Protein AF-A0A348B5K0-F1 (afdb_monomer)

Mean predicted aligned error: 3.28 Å

pLDDT: mean 95.39, std 5.61, range [57.56, 98.81]

Structure (mmCIF, N/CA/C/O backbone):
data_AF-A0A348B5K0-F1
#
_entry.id   AF-A0A348B5K0-F1
#
loop_
_atom_site.group_PDB
_atom_site.id
_atom_site.type_symbol
_atom_site.label_atom_id
_atom_site.label_alt_id
_atom_site.label_comp_id
_atom_site.label_asym_id
_atom_site.label_entity_id
_atom_site.label_seq_id
_atom_site.pdbx_PDB_ins_code
_atom_site.Cartn_x
_atom_site.Cartn_y
_atom_site.Cartn_z
_atom_site.occupancy
_atom_site.B_iso_or_equiv
_atom_site.auth_seq_id
_atom_site.auth_comp_id
_atom_site.auth_asym_id
_atom_site.auth_atom_id
_atom_site.pdbx_PDB_model_num
ATOM 1 N N . MET A 1 1 ? -9.926 -14.204 17.105 1.00 58.28 1 MET A N 1
ATOM 2 C CA . MET A 1 1 ? -8.887 -13.164 16.921 1.00 58.28 1 MET A CA 1
ATOM 3 C C . MET A 1 1 ? -9.615 -11.846 16.737 1.00 58.28 1 MET A C 1
ATOM 5 O O . MET A 1 1 ? -10.585 -11.849 15.997 1.00 58.28 1 MET A O 1
ATOM 9 N N . GLY A 1 2 ? -9.223 -10.784 1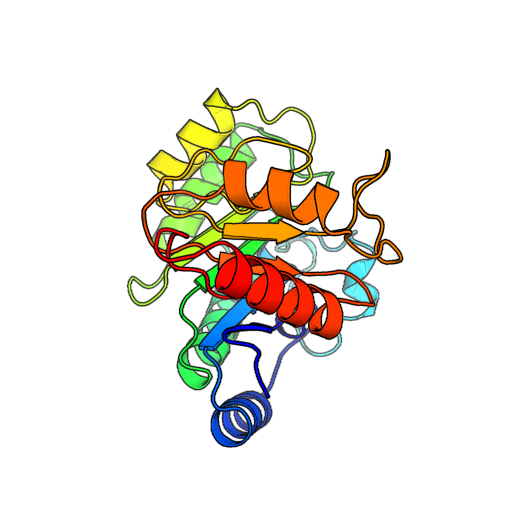7.445 1.00 83.69 2 GLY A N 1
ATOM 10 C CA . GLY A 1 2 ? -9.915 -9.483 17.423 1.00 83.69 2 GLY A CA 1
ATOM 11 C C . GLY A 1 2 ? -9.460 -8.517 16.322 1.00 83.69 2 GLY A C 1
ATOM 12 O O . GLY A 1 2 ? -9.804 -7.347 16.389 1.00 83.69 2 GLY A O 1
ATOM 13 N N . VAL A 1 3 ? -8.670 -8.981 15.350 1.00 90.38 3 VAL A N 1
ATOM 14 C CA . VAL A 1 3 ? -8.172 -8.188 14.210 1.00 90.38 3 VAL A CA 1
ATOM 15 C C . VAL A 1 3 ? -9.200 -8.236 13.079 1.00 90.38 3 VAL A C 1
ATOM 17 O O . VAL A 1 3 ? -9.759 -9.306 12.824 1.00 90.38 3 VAL A O 1
ATOM 20 N N . ASP A 1 4 ? -9.443 -7.108 12.409 1.00 94.06 4 ASP A N 1
ATOM 21 C CA . ASP A 1 4 ? -10.477 -7.003 11.371 1.00 94.06 4 ASP A CA 1
ATOM 22 C C . ASP A 1 4 ? -9.946 -7.283 9.967 1.00 94.06 4 ASP A C 1
ATOM 24 O O . ASP A 1 4 ? -10.696 -7.743 9.103 1.00 94.06 4 ASP A O 1
ATOM 28 N N . VAL A 1 5 ? -8.663 -6.990 9.734 1.00 96.88 5 VAL A N 1
ATOM 29 C CA . VAL A 1 5 ? -8.036 -7.063 8.413 1.00 96.88 5 VAL A CA 1
ATOM 30 C C . VAL A 1 5 ? -6.569 -7.490 8.493 1.00 96.88 5 VAL A C 1
ATOM 32 O O . VAL A 1 5 ? -5.874 -7.197 9.459 1.00 96.88 5 VAL A O 1
ATOM 35 N N . MET A 1 6 ? -6.067 -8.172 7.462 1.00 96.44 6 MET A N 1
ATOM 36 C CA . MET A 1 6 ? -4.647 -8.510 7.345 1.00 96.44 6 MET A CA 1
ATOM 37 C C . MET A 1 6 ? -4.100 -8.235 5.942 1.00 96.44 6 MET A C 1
ATOM 39 O O . MET A 1 6 ? -4.605 -8.767 4.951 1.00 96.44 6 MET A O 1
ATOM 43 N N . GLU A 1 7 ? -2.997 -7.484 5.870 1.00 97.56 7 GLU A N 1
ATOM 44 C CA . GLU A 1 7 ? -2.243 -7.273 4.631 1.00 97.56 7 GLU A CA 1
ATOM 45 C C . GLU A 1 7 ? -1.281 -8.438 4.357 1.00 97.56 7 GLU A C 1
ATOM 47 O O . GLU A 1 7 ? -0.292 -8.665 5.062 1.00 97.56 7 GLU A O 1
ATOM 52 N N . VAL A 1 8 ? -1.538 -9.185 3.286 1.00 97.06 8 VAL A N 1
ATOM 53 C CA . VAL A 1 8 ? -0.679 -10.281 2.839 1.00 97.06 8 VAL A CA 1
ATOM 54 C C . VAL A 1 8 ? 0.562 -9.719 2.154 1.00 97.06 8 VAL A C 1
ATOM 56 O O . VAL A 1 8 ? 0.512 -9.228 1.029 1.00 97.06 8 VAL A O 1
ATOM 59 N N . GLN A 1 9 ? 1.706 -9.861 2.825 1.00 96.38 9 GLN A N 1
ATOM 60 C CA . GLN A 1 9 ? 3.010 -9.419 2.317 1.00 96.38 9 GLN A CA 1
ATOM 61 C C . GLN A 1 9 ? 3.723 -10.460 1.439 1.00 96.38 9 GLN A C 1
ATOM 63 O O . GLN A 1 9 ? 4.711 -10.146 0.780 1.00 96.38 9 GLN A O 1
ATOM 68 N N . GLN A 1 10 ? 3.305 -11.730 1.461 1.00 96.25 10 GLN A N 1
ATOM 69 C CA . GLN A 1 10 ? 4.063 -12.816 0.819 1.00 96.25 10 GLN A CA 1
ATOM 70 C C . GLN A 1 10 ? 4.128 -12.671 -0.707 1.00 96.25 10 GLN A C 1
ATOM 72 O O . GLN A 1 10 ? 5.180 -12.915 -1.298 1.00 96.25 10 GLN A O 1
ATOM 77 N N . THR A 1 11 ? 3.039 -12.198 -1.311 1.00 96.69 11 THR A N 1
ATOM 78 C CA . THR A 1 11 ? 2.891 -11.902 -2.745 1.00 96.69 11 THR A CA 1
ATOM 79 C C . THR A 1 11 ? 3.885 -10.864 -3.252 1.00 96.69 11 THR A C 1
ATOM 81 O O . THR A 1 11 ? 4.295 -10.932 -4.408 1.00 96.69 11 THR A O 1
ATOM 84 N N . PHE A 1 12 ? 4.329 -9.941 -2.392 1.00 98.38 12 PHE A N 1
ATOM 85 C CA . PHE A 1 12 ? 5.384 -8.990 -2.734 1.00 98.38 12 PHE A CA 1
ATOM 86 C C . PHE A 1 12 ? 6.701 -9.705 -3.048 1.00 98.38 12 PHE A C 1
ATOM 88 O O . PHE A 1 12 ? 7.400 -9.331 -3.988 1.00 98.38 12 PHE A O 1
ATOM 95 N N . TYR A 1 13 ? 7.044 -10.740 -2.278 1.00 97.50 13 TYR A N 1
ATOM 96 C CA . TYR A 1 13 ? 8.352 -11.380 -2.373 1.00 97.50 13 TYR A CA 1
ATOM 97 C C . TYR A 1 13 ? 8.424 -12.467 -3.440 1.00 97.50 13 TYR A C 1
ATOM 99 O O . TYR A 1 13 ? 9.439 -12.555 -4.129 1.00 97.50 13 TYR A O 1
ATOM 107 N N . ASP A 1 14 ? 7.391 -13.299 -3.563 1.00 95.44 14 ASP A N 1
ATOM 108 C CA . ASP A 1 14 ? 7.393 -14.434 -4.484 1.00 95.44 14 ASP A CA 1
ATOM 109 C C . ASP A 1 14 ? 5.969 -14.920 -4.803 1.00 95.44 14 ASP A C 1
ATOM 111 O O . ASP A 1 14 ? 4.985 -14.445 -4.235 1.00 95.44 14 ASP A O 1
ATOM 115 N N . LEU A 1 15 ? 5.860 -15.908 -5.695 1.00 95.81 15 LEU A N 1
ATOM 116 C CA . LEU A 1 15 ? 4.588 -16.536 -6.043 1.00 95.81 15 LEU A CA 1
ATOM 117 C C . LEU A 1 15 ? 3.981 -17.306 -4.857 1.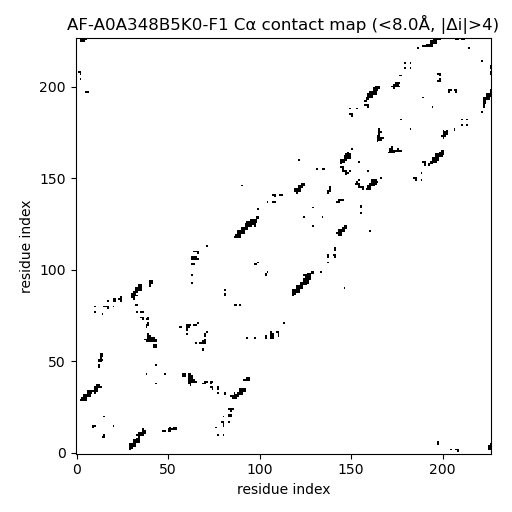00 95.81 15 LEU A C 1
ATOM 119 O O . LEU A 1 15 ? 4.556 -18.281 -4.343 1.00 95.81 15 LEU A O 1
ATOM 123 N N . VAL A 1 16 ? 2.767 -16.900 -4.483 1.00 95.56 16 VAL A N 1
ATOM 124 C CA . VAL A 1 16 ? 1.889 -17.597 -3.534 1.00 95.56 16 VAL A CA 1
ATOM 125 C C . VAL A 1 16 ? 0.983 -18.548 -4.316 1.00 95.56 16 VAL A C 1
ATOM 127 O O . VAL A 1 16 ? 0.384 -18.154 -5.312 1.00 95.56 16 VAL A O 1
ATOM 130 N N . SER A 1 17 ? 0.894 -19.812 -3.890 1.00 94.69 17 SER A N 1
ATOM 131 C CA . SER A 1 17 ? 0.016 -20.785 -4.549 1.00 94.69 17 SER A CA 1
ATOM 132 C C . SER A 1 17 ? -1.451 -20.531 -4.206 1.00 94.69 17 SER A C 1
ATOM 134 O O . SER A 1 17 ? -1.774 -20.153 -3.078 1.00 94.69 17 SER A O 1
ATOM 136 N N . GLU A 1 18 ? -2.352 -20.851 -5.134 1.00 94.38 18 GLU A N 1
ATOM 137 C CA . GLU A 1 18 ? -3.800 -20.796 -4.890 1.00 94.38 18 GLU A CA 1
ATOM 138 C C . GLU A 1 18 ? -4.218 -21.672 -3.705 1.00 94.38 18 GLU A C 1
ATOM 140 O O . GLU A 1 18 ? -5.063 -21.272 -2.910 1.00 94.38 18 GLU A O 1
ATOM 145 N N . SER A 1 19 ? -3.572 -22.826 -3.512 1.00 95.94 19 SER A N 1
ATOM 146 C CA . SER A 1 19 ? -3.803 -23.688 -2.347 1.00 95.94 19 SER A CA 1
ATOM 147 C C . SER A 1 19 ? -3.451 -23.005 -1.021 1.00 95.94 19 SER A C 1
ATOM 149 O O . SER A 1 19 ? -4.169 -23.171 -0.035 1.00 95.94 19 SER A O 1
ATOM 151 N N . THR A 1 20 ? -2.381 -22.203 -0.991 1.00 96.31 20 THR A N 1
ATOM 152 C CA . THR A 1 20 ? -1.993 -21.427 0.196 1.00 96.31 20 THR A CA 1
ATOM 153 C C . THR A 1 20 ? -3.012 -20.326 0.461 1.00 96.31 20 THR A C 1
ATOM 155 O O . THR A 1 20 ? -3.479 -20.198 1.590 1.00 96.31 20 THR A O 1
ATOM 158 N N . ALA A 1 21 ? -3.405 -19.582 -0.576 1.00 97.00 21 ALA A N 1
ATOM 159 C CA . ALA A 1 21 ? -4.417 -18.534 -0.474 1.00 97.00 21 ALA A CA 1
ATOM 160 C C . ALA A 1 21 ? -5.784 -19.092 -0.032 1.00 97.00 21 ALA A C 1
ATOM 162 O O . ALA A 1 21 ? -6.399 -18.566 0.889 1.00 97.00 21 ALA A O 1
ATOM 163 N N . THR A 1 22 ? -6.218 -20.217 -0.607 1.00 97.38 22 THR A N 1
ATOM 164 C CA . THR A 1 22 ? -7.473 -20.902 -0.249 1.00 97.38 22 THR A CA 1
ATOM 165 C C . THR A 1 22 ? -7.454 -21.351 1.207 1.00 97.38 22 THR A C 1
ATOM 167 O O . THR A 1 22 ? -8.425 -21.154 1.937 1.00 97.38 22 THR A O 1
ATOM 170 N N . ARG A 1 23 ? -6.329 -21.923 1.658 1.00 97.25 23 ARG A N 1
ATOM 171 C CA . ARG A 1 23 ? -6.154 -22.311 3.058 1.00 97.25 23 ARG A CA 1
ATOM 172 C C . ARG A 1 23 ? -6.268 -21.100 3.982 1.00 97.25 23 ARG A C 1
ATOM 174 O O . ARG A 1 23 ? -7.032 -21.164 4.937 1.00 97.25 23 ARG A O 1
ATOM 181 N N . MET A 1 24 ? -5.578 -20.000 3.668 1.00 95.94 24 MET A N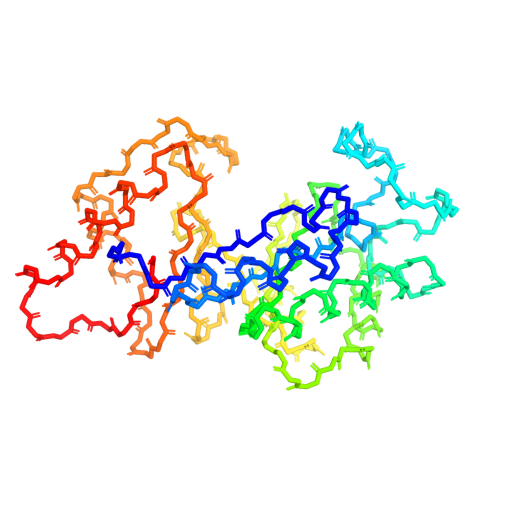 1
ATOM 182 C CA . MET A 1 24 ? -5.668 -18.755 4.440 1.00 95.94 24 MET A CA 1
ATOM 183 C C . MET A 1 24 ? -7.108 -18.239 4.506 1.00 95.94 24 MET A C 1
ATOM 185 O O . MET A 1 24 ? -7.592 -17.944 5.594 1.00 95.94 24 MET A O 1
ATOM 189 N N . ARG A 1 25 ? -7.816 -18.192 3.371 1.00 95.81 25 ARG A N 1
ATOM 190 C CA . ARG A 1 25 ? -9.205 -17.723 3.330 1.00 95.81 25 ARG A CA 1
ATOM 191 C C . ARG A 1 25 ? -10.144 -18.580 4.181 1.00 95.81 25 ARG A C 1
ATOM 193 O O . ARG A 1 25 ? -11.064 -18.050 4.789 1.00 95.81 25 ARG A O 1
ATOM 200 N N . ARG A 1 26 ? -9.924 -19.895 4.218 1.00 95.81 26 ARG A N 1
ATOM 201 C CA . ARG A 1 26 ? -10.726 -20.829 5.020 1.00 95.81 26 ARG A CA 1
ATOM 202 C C . ARG A 1 26 ? -10.424 -20.731 6.517 1.00 95.81 26 ARG A C 1
ATOM 204 O O . ARG A 1 26 ? -11.327 -20.908 7.325 1.00 95.81 26 ARG A O 1
ATOM 211 N N . GLU A 1 27 ? -9.162 -20.527 6.885 1.00 95.25 27 GLU A N 1
ATOM 212 C CA . GLU A 1 27 ? -8.711 -20.573 8.283 1.00 95.25 27 GLU A CA 1
ATOM 213 C C . GLU A 1 27 ? -8.952 -19.269 9.043 1.00 95.25 27 GLU A C 1
ATOM 215 O O . GLU A 1 27 ? -9.128 -19.302 10.262 1.00 95.25 27 GLU A O 1
ATOM 220 N N . PHE A 1 28 ? -8.978 -18.131 8.347 1.00 93.06 28 PHE A N 1
ATOM 221 C CA . PHE A 1 28 ? -9.051 -16.826 8.991 1.00 93.06 28 PHE A CA 1
ATOM 222 C C . PHE A 1 28 ? -10.313 -16.048 8.590 1.00 93.06 28 PHE A C 1
ATOM 224 O O . PHE A 1 28 ? -10.523 -15.798 7.403 1.00 93.06 28 PHE A O 1
ATOM 231 N N . PRO A 1 29 ? -11.138 -15.615 9.565 1.00 88.81 29 PRO A N 1
ATOM 232 C CA . PRO A 1 29 ? -12.413 -14.948 9.301 1.00 88.81 29 PRO A CA 1
ATOM 233 C C . PRO A 1 29 ? -12.295 -13.431 9.064 1.00 88.81 29 PRO A C 1
ATOM 235 O O . PRO A 1 29 ? -13.320 -12.762 8.964 1.00 88.81 29 PRO A O 1
ATOM 238 N N . PHE A 1 30 ? -11.082 -12.874 9.006 1.00 93.75 30 PHE A N 1
ATOM 239 C CA . PHE A 1 30 ? -10.860 -11.443 8.782 1.00 93.75 30 PHE A CA 1
ATOM 240 C C . PHE A 1 30 ? -10.842 -11.070 7.290 1.00 93.75 30 PHE A C 1
ATOM 242 O O . PHE A 1 30 ? -10.748 -11.920 6.397 1.00 93.75 30 PHE A O 1
ATOM 249 N N . GLU A 1 31 ? -10.952 -9.772 7.023 1.00 96.81 31 GLU A N 1
ATOM 250 C CA . GLU A 1 31 ? -10.767 -9.189 5.698 1.00 96.81 31 GLU A CA 1
ATOM 251 C C . GLU A 1 31 ? -9.295 -9.300 5.264 1.00 96.81 31 GLU A C 1
ATOM 253 O O . GLU A 1 31 ? -8.381 -9.267 6.086 1.00 96.81 31 GLU A O 1
ATOM 258 N N . PHE A 1 32 ? -9.037 -9.429 3.964 1.00 98.12 32 PHE A N 1
ATOM 259 C CA . PHE A 1 32 ? -7.673 -9.466 3.441 1.00 98.12 32 PHE A CA 1
ATOM 260 C C . PHE A 1 32 ? -7.390 -8.243 2.575 1.00 98.12 32 PHE A C 1
ATOM 262 O O . PHE A 1 32 ? -8.240 -7.776 1.818 1.00 98.12 32 PHE A O 1
ATOM 269 N N . THR A 1 33 ? -6.149 -7.779 2.621 1.00 98.38 33 THR A N 1
ATOM 270 C CA . THR A 1 33 ? -5.553 -6.940 1.579 1.00 98.38 33 THR A CA 1
ATOM 271 C C . THR A 1 33 ? -4.280 -7.619 1.087 1.00 98.38 33 THR A C 1
ATOM 273 O O . THR A 1 33 ? -3.765 -8.541 1.725 1.00 98.38 33 THR A O 1
ATOM 276 N N . VAL A 1 34 ? -3.781 -7.244 -0.086 1.00 98.38 34 VAL A N 1
ATOM 277 C CA . VAL A 1 34 ? -2.629 -7.912 -0.705 1.00 98.38 34 VAL A CA 1
ATOM 278 C C . VAL A 1 34 ? -1.611 -6.878 -1.139 1.00 98.38 34 VAL A C 1
ATOM 280 O O . VAL A 1 34 ? -1.934 -5.962 -1.887 1.00 98.38 34 VAL A O 1
ATOM 283 N N . LYS A 1 35 ? -0.349 -7.046 -0.746 1.00 98.62 35 LYS A N 1
ATOM 284 C CA . LYS A 1 35 ? 0.732 -6.257 -1.333 1.00 98.62 35 LYS A CA 1
ATOM 285 C C . LYS A 1 35 ? 1.137 -6.849 -2.677 1.00 98.62 35 LYS A C 1
ATOM 287 O O . LYS A 1 35 ? 1.458 -8.033 -2.772 1.00 98.62 35 LYS A O 1
ATOM 292 N N . ALA A 1 36 ? 1.134 -6.031 -3.717 1.00 98.62 36 ALA A N 1
ATOM 293 C CA . ALA A 1 36 ? 1.446 -6.461 -5.067 1.00 98.62 36 ALA A CA 1
ATOM 294 C C . ALA A 1 36 ? 2.893 -6.945 -5.213 1.00 98.62 36 ALA A C 1
ATOM 296 O O . ALA A 1 36 ? 3.780 -6.539 -4.459 1.00 98.62 36 ALA A O 1
ATOM 297 N N . SER A 1 37 ? 3.128 -7.810 -6.202 1.00 98.62 37 SER A N 1
ATOM 298 C CA . SER A 1 37 ? 4.459 -8.343 -6.497 1.00 98.62 37 SER A CA 1
ATOM 299 C C . SER A 1 37 ? 5.497 -7.243 -6.718 1.00 98.62 37 SER A C 1
ATOM 301 O O . SER A 1 37 ? 5.268 -6.298 -7.475 1.00 98.62 37 SER A O 1
ATOM 303 N N . GLN A 1 38 ? 6.683 -7.404 -6.122 1.00 98.62 38 GLN A N 1
ATOM 304 C CA . GLN A 1 38 ? 7.795 -6.472 -6.319 1.00 98.62 38 GLN A CA 1
ATOM 305 C C . GLN A 1 38 ? 8.247 -6.383 -7.784 1.00 98.62 38 GLN A C 1
ATOM 307 O O . GLN A 1 38 ? 8.793 -5.357 -8.163 1.00 98.62 38 GLN A O 1
ATOM 312 N N . VAL A 1 39 ? 7.963 -7.395 -8.617 1.00 98.62 39 VAL A N 1
ATOM 313 C CA . VAL A 1 39 ? 8.236 -7.376 -10.070 1.00 98.62 39 VAL A CA 1
ATOM 314 C C . VAL A 1 39 ? 7.590 -6.176 -10.757 1.00 98.62 39 VAL A C 1
ATOM 316 O O . VAL A 1 39 ? 8.137 -5.659 -11.725 1.00 98.62 39 VAL A O 1
ATOM 319 N N . ILE A 1 40 ? 6.464 -5.694 -10.231 1.00 98.75 40 ILE A N 1
ATOM 320 C CA . ILE A 1 40 ? 5.729 -4.554 -10.782 1.00 98.75 40 ILE A CA 1
ATOM 321 C C . ILE A 1 40 ? 6.424 -3.234 -10.428 1.00 98.75 40 ILE A C 1
ATOM 323 O O . ILE A 1 40 ? 6.543 -2.346 -11.269 1.00 98.75 40 ILE A O 1
ATOM 327 N N . THR A 1 41 ? 6.905 -3.083 -9.191 1.00 98.69 41 THR A N 1
ATOM 328 C CA . THR A 1 41 ? 7.331 -1.775 -8.666 1.00 98.69 41 THR A CA 1
ATOM 329 C C . THR A 1 41 ? 8.838 -1.620 -8.475 1.00 98.69 41 THR A C 1
ATOM 331 O O . THR A 1 41 ? 9.344 -0.505 -8.568 1.00 98.69 41 THR A O 1
ATOM 334 N N . HIS A 1 42 ? 9.576 -2.706 -8.246 1.00 98.56 42 HIS A N 1
ATOM 335 C CA . HIS A 1 42 ? 11.006 -2.705 -7.935 1.00 98.56 42 HIS A CA 1
ATOM 336 C C . HIS A 1 42 ? 11.824 -3.266 -9.098 1.00 98.56 42 HIS A C 1
ATOM 338 O O . HIS A 1 42 ? 11.550 -4.352 -9.602 1.00 98.56 42 HIS A O 1
ATOM 344 N N . GLU A 1 43 ? 12.875 -2.553 -9.488 1.00 97.81 43 GLU A N 1
ATOM 345 C CA . GLU A 1 43 ? 13.867 -3.054 -10.444 1.00 97.81 43 GLU A CA 1
ATOM 346 C C . GLU A 1 43 ? 14.660 -4.222 -9.849 1.00 97.81 43 GLU A C 1
ATOM 348 O O . GLU A 1 43 ? 14.846 -4.287 -8.632 1.00 97.81 43 GLU A O 1
ATOM 353 N N . ILE A 1 44 ? 15.171 -5.116 -10.704 1.00 97.06 44 ILE A N 1
ATOM 354 C CA . ILE A 1 44 ? 15.897 -6.338 -10.303 1.00 97.06 44 ILE A CA 1
ATOM 355 C C . ILE A 1 44 ? 17.066 -6.085 -9.332 1.00 97.06 44 ILE A C 1
ATOM 357 O O . ILE A 1 44 ? 17.420 -6.952 -8.538 1.00 97.06 44 ILE A O 1
ATOM 361 N N . THR A 1 45 ? 17.647 -4.885 -9.365 1.00 96.38 45 THR A N 1
ATOM 362 C CA . THR A 1 45 ? 18.739 -4.445 -8.485 1.00 96.38 45 THR A CA 1
ATOM 363 C C . THR A 1 45 ? 18.316 -4.299 -7.022 1.00 96.38 45 THR A C 1
ATOM 365 O O . THR A 1 45 ? 19.171 -4.168 -6.145 1.00 96.38 45 THR A O 1
ATOM 368 N N . SER A 1 46 ? 17.015 -4.334 -6.722 1.00 96.50 4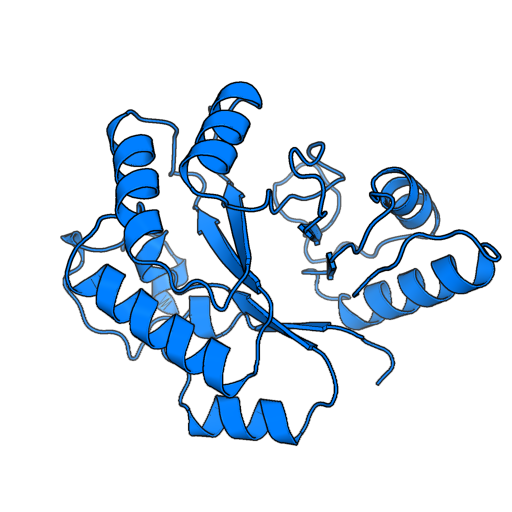6 SER A N 1
ATOM 369 C CA . SER A 1 46 ? 16.524 -4.258 -5.352 1.00 96.50 46 SER A CA 1
ATOM 370 C C . SER A 1 46 ? 16.981 -5.464 -4.515 1.00 96.50 46 SER A C 1
ATOM 372 O O . SER A 1 46 ? 16.801 -6.615 -4.925 1.00 96.50 46 SER A O 1
ATOM 374 N N . PRO A 1 47 ? 17.488 -5.259 -3.283 1.00 95.44 47 PRO A N 1
ATOM 375 C CA . PRO A 1 47 ? 17.965 -6.353 -2.434 1.00 95.44 47 PRO A CA 1
ATOM 376 C C . PRO A 1 47 ? 16.853 -7.327 -2.011 1.00 95.44 47 PRO A C 1
ATOM 378 O O . PRO A 1 47 ? 17.136 -8.408 -1.490 1.00 95.44 47 PRO A O 1
ATOM 381 N N . THR A 1 48 ? 15.580 -6.972 -2.201 1.00 96.00 48 THR A N 1
ATOM 382 C CA . THR A 1 48 ? 14.433 -7.830 -1.883 1.00 96.00 48 THR A CA 1
ATOM 383 C C . THR A 1 48 ? 14.296 -9.026 -2.826 1.00 96.00 48 THR A C 1
ATOM 385 O O . THR A 1 48 ? 13.735 -10.042 -2.402 1.00 96.00 48 THR A O 1
ATOM 388 N N . TYR A 1 49 ? 14.885 -8.981 -4.027 1.00 97.50 49 TYR A N 1
ATOM 389 C CA . TYR A 1 49 ? 14.867 -10.095 -4.985 1.00 97.50 49 TYR A CA 1
ATOM 390 C C . TYR A 1 49 ? 15.607 -11.343 -4.500 1.00 97.50 49 TYR A C 1
ATOM 392 O O . TYR A 1 49 ? 15.294 -12.440 -4.950 1.00 97.50 49 TYR A O 1
ATOM 400 N N . ARG A 1 50 ? 16.470 -11.241 -3.474 1.00 96.06 50 ARG A N 1
ATOM 401 C CA . ARG A 1 50 ? 17.037 -12.420 -2.781 1.00 96.06 50 ARG A CA 1
ATOM 402 C C . ARG A 1 50 ? 15.970 -13.372 -2.217 1.00 96.06 50 ARG A C 1
ATOM 404 O O . ARG A 1 50 ? 16.273 -14.508 -1.861 1.00 96.06 50 ARG A O 1
ATOM 411 N N . ARG A 1 51 ? 14.730 -12.889 -2.059 1.00 96.50 51 ARG A N 1
ATOM 412 C CA . ARG A 1 51 ? 13.574 -13.659 -1.576 1.00 96.50 51 ARG A CA 1
ATOM 413 C C . ARG A 1 51 ? 12.677 -14.182 -2.700 1.00 96.50 51 ARG A C 1
ATOM 415 O O . ARG A 1 51 ? 11.791 -14.977 -2.400 1.00 96.50 51 ARG A O 1
ATOM 422 N N . THR A 1 52 ? 12.894 -13.764 -3.943 1.00 96.12 52 THR A N 1
ATOM 423 C CA . THR A 1 52 ? 12.128 -14.213 -5.110 1.00 96.12 52 THR A CA 1
ATOM 424 C C . THR A 1 52 ? 12.764 -15.477 -5.662 1.00 96.12 52 THR A C 1
ATOM 426 O O . THR A 1 52 ? 13.901 -15.443 -6.122 1.00 96.12 52 THR A O 1
ATOM 429 N N . LYS A 1 53 ? 12.055 -16.605 -5.584 1.00 94.94 53 LYS A N 1
ATOM 430 C CA . LYS A 1 53 ? 12.584 -17.913 -5.990 1.00 94.94 53 LYS A CA 1
ATOM 431 C C . LYS A 1 53 ? 11.835 -18.520 -7.169 1.00 94.94 53 LYS A C 1
ATOM 433 O O . LYS A 1 53 ? 12.439 -19.258 -7.937 1.00 94.94 53 LYS A O 1
ATOM 438 N N . LYS A 1 54 ? 10.530 -18.260 -7.299 1.00 95.06 54 LYS A N 1
ATOM 439 C CA . LYS A 1 54 ? 9.667 -18.941 -8.277 1.00 95.06 54 LYS A CA 1
ATOM 440 C C . LYS A 1 54 ? 9.374 -18.104 -9.516 1.00 95.06 54 LYS A C 1
ATOM 442 O O . LYS A 1 54 ? 9.148 -18.670 -10.581 1.00 95.06 54 LYS A O 1
ATOM 447 N N . PHE A 1 55 ? 9.331 -16.778 -9.395 1.00 96.00 55 PHE A N 1
ATOM 448 C CA . PHE A 1 55 ? 9.075 -15.917 -10.548 1.00 96.00 55 PHE A CA 1
ATOM 449 C C . PHE A 1 55 ? 10.314 -15.823 -11.453 1.00 96.00 55 PHE A C 1
ATOM 451 O O . PHE A 1 55 ? 11.365 -15.359 -11.016 1.00 96.00 55 PHE A O 1
ATOM 458 N N . VAL A 1 56 ? 10.178 -16.222 -12.722 1.00 94.69 56 VAL A N 1
ATOM 459 C CA . VAL A 1 56 ? 11.262 -16.202 -13.721 1.00 94.69 56 VAL A CA 1
ATOM 460 C C . VAL A 1 56 ? 10.844 -15.366 -14.925 1.00 94.69 56 VAL A C 1
ATOM 462 O O . VAL A 1 56 ? 9.991 -15.784 -15.710 1.00 94.69 56 VAL A O 1
ATOM 465 N N . GLY A 1 57 ? 11.443 -14.191 -15.071 1.00 95.50 57 GLY A N 1
ATOM 466 C CA . GLY A 1 57 ? 11.233 -13.250 -16.168 1.00 95.50 57 GLY A CA 1
ATOM 467 C C . GLY A 1 57 ? 12.547 -12.619 -16.620 1.00 95.50 57 GLY A C 1
ATOM 468 O O . GLY A 1 57 ? 13.627 -13.067 -16.229 1.00 95.50 57 GLY A O 1
ATOM 469 N N . ARG A 1 58 ? 12.457 -11.588 -17.457 1.00 97.44 58 ARG A N 1
ATOM 470 C CA . ARG A 1 58 ? 13.621 -10.847 -17.945 1.00 97.44 58 ARG A CA 1
ATOM 471 C C . ARG A 1 58 ? 13.959 -9.698 -16.985 1.00 97.44 58 ARG A C 1
ATOM 473 O O . ARG A 1 58 ? 13.091 -8.860 -16.748 1.00 97.44 58 ARG A O 1
ATOM 480 N N . PRO A 1 59 ? 15.178 -9.627 -16.421 1.00 96.19 59 PRO A N 1
ATOM 481 C CA . PRO A 1 59 ? 15.560 -8.588 -15.458 1.00 96.19 59 PRO A CA 1
ATOM 482 C C . PRO A 1 59 ? 15.257 -7.149 -15.906 1.00 96.19 59 PRO A C 1
ATOM 484 O O . PRO A 1 59 ? 14.804 -6.330 -15.107 1.00 96.19 59 PRO A O 1
ATOM 487 N N . GLU A 1 60 ? 15.451 -6.854 -17.192 1.00 96.94 60 GLU A N 1
ATOM 488 C CA . GLU A 1 60 ? 15.198 -5.554 -17.817 1.00 96.94 60 GLU A CA 1
ATOM 489 C C . GLU A 1 60 ? 13.717 -5.156 -17.837 1.00 96.94 60 GLU A C 1
ATOM 491 O O . GLU A 1 60 ? 13.397 -3.973 -17.948 1.00 96.94 60 GLU A O 1
ATOM 496 N N . ASN A 1 61 ? 12.801 -6.110 -17.672 1.00 97.75 61 ASN A N 1
ATOM 497 C CA . ASN A 1 61 ? 11.365 -5.858 -17.660 1.00 97.75 61 ASN A CA 1
ATOM 498 C C . ASN A 1 61 ? 10.842 -5.426 -16.284 1.00 97.75 61 ASN A C 1
ATOM 500 O O . ASN A 1 61 ? 9.730 -4.910 -16.190 1.00 97.75 61 ASN A O 1
ATOM 504 N N . TYR A 1 62 ? 11.611 -5.613 -15.211 1.00 98.25 62 TYR A N 1
ATOM 505 C CA . TYR A 1 62 ? 11.089 -5.460 -13.853 1.00 98.25 62 TYR A CA 1
ATOM 506 C C . TYR A 1 62 ? 10.995 -3.995 -13.422 1.00 98.25 62 TYR A C 1
ATOM 508 O O . TYR A 1 62 ? 11.821 -3.157 -13.801 1.00 98.25 62 TYR A O 1
ATOM 516 N N . GLY A 1 63 ? 10.012 -3.726 -12.566 1.00 98.38 63 GLY A N 1
ATOM 517 C CA . GLY A 1 63 ? 9.850 -2.488 -11.826 1.00 98.38 63 GLY A CA 1
ATOM 518 C C . GLY A 1 63 ? 9.206 -1.342 -12.597 1.00 98.38 63 GLY A C 1
ATOM 519 O O . GLY A 1 63 ? 8.864 -1.442 -13.777 1.00 98.38 63 GLY A O 1
ATOM 520 N N . ARG A 1 64 ? 9.084 -0.218 -11.882 1.00 98.12 64 ARG A N 1
ATOM 521 C CA . ARG A 1 64 ? 8.634 1.084 -12.396 1.00 98.12 64 ARG A CA 1
ATOM 522 C C . ARG A 1 64 ? 7.257 1.094 -13.070 1.00 98.12 64 ARG A C 1
ATOM 524 O O . ARG A 1 64 ? 6.981 2.000 -13.842 1.00 98.12 64 ARG A O 1
ATOM 531 N N . PHE A 1 65 ? 6.399 0.113 -12.787 1.00 98.69 65 PHE A N 1
ATOM 532 C CA . PHE A 1 65 ? 5.097 -0.033 -13.445 1.00 98.69 65 PHE A CA 1
ATOM 533 C C . PHE A 1 65 ? 5.184 -0.121 -14.977 1.00 98.69 65 PHE A C 1
ATOM 535 O O . PHE A 1 65 ? 4.218 0.191 -15.663 1.00 98.69 65 PHE A O 1
ATOM 542 N N . LYS A 1 66 ? 6.321 -0.547 -15.544 1.00 98.25 66 LYS A N 1
ATOM 543 C CA . LYS A 1 66 ? 6.429 -0.721 -17.000 1.00 98.25 66 LYS A CA 1
ATOM 544 C C . LYS A 1 66 ? 5.351 -1.686 -17.473 1.00 98.25 66 LYS A C 1
ATOM 546 O O . LYS A 1 66 ? 5.212 -2.750 -16.879 1.00 98.25 66 LYS A O 1
ATOM 551 N N . VAL A 1 67 ? 4.638 -1.369 -18.546 1.00 98.50 67 VAL A N 1
ATOM 552 C CA . VAL A 1 67 ? 3.698 -2.305 -19.178 1.00 98.50 67 VAL A CA 1
ATOM 553 C C . VAL A 1 67 ? 4.486 -3.240 -20.090 1.00 98.50 67 VAL A C 1
ATOM 555 O O . VAL A 1 67 ? 5.047 -2.822 -21.101 1.00 98.50 67 VAL A O 1
ATOM 558 N N . ASN A 1 68 ? 4.617 -4.497 -19.675 1.00 98.44 68 ASN A N 1
ATOM 559 C CA . ASN A 1 68 ? 5.276 -5.547 -20.437 1.00 98.44 68 ASN A CA 1
ATOM 560 C C . ASN A 1 68 ? 4.844 -6.929 -19.929 1.00 98.44 68 ASN A C 1
ATOM 562 O O . ASN A 1 68 ? 4.207 -7.075 -18.887 1.00 98.44 68 ASN A O 1
ATOM 566 N N . ARG A 1 69 ? 5.294 -7.974 -20.627 1.00 98.25 69 ARG A N 1
ATOM 567 C CA . ARG A 1 69 ? 4.937 -9.365 -20.328 1.00 98.25 69 ARG A CA 1
ATOM 568 C C . ARG A 1 69 ? 5.206 -9.797 -18.879 1.00 98.25 69 ARG A C 1
ATOM 570 O O . ARG A 1 69 ? 4.441 -10.593 -18.340 1.00 98.25 69 ARG A O 1
ATOM 577 N N . ASP A 1 70 ? 6.298 -9.356 -18.256 1.00 98.50 70 ASP A N 1
ATOM 578 C CA . ASP A 1 70 ? 6.659 -9.820 -16.911 1.00 98.50 70 ASP A CA 1
ATOM 579 C C . ASP A 1 70 ? 5.871 -9.094 -15.819 1.00 98.50 70 ASP A C 1
ATOM 581 O O . ASP A 1 70 ? 5.391 -9.740 -14.885 1.00 98.50 70 ASP A O 1
ATOM 585 N N . THR A 1 71 ? 5.686 -7.782 -15.938 1.00 98.50 71 THR A N 1
ATOM 586 C CA . THR A 1 71 ? 4.887 -7.000 -14.983 1.00 98.50 71 THR A CA 1
ATOM 587 C C . THR A 1 71 ? 3.398 -7.327 -15.087 1.00 98.50 71 THR A C 1
ATOM 589 O O . THR A 1 71 ? 2.744 -7.464 -14.054 1.00 98.50 71 THR A O 1
ATOM 592 N N . GLU A 1 72 ? 2.876 -7.563 -16.295 1.00 98.62 72 GLU A N 1
ATOM 593 C CA . GLU A 1 72 ? 1.508 -8.046 -16.521 1.00 98.62 72 GLU A CA 1
ATOM 594 C C . GLU A 1 72 ? 1.287 -9.423 -15.896 1.00 98.62 72 GLU A C 1
ATOM 596 O O . GLU A 1 72 ? 0.323 -9.636 -15.165 1.00 98.62 72 GLU A O 1
ATOM 601 N N . ARG A 1 73 ? 2.221 -10.359 -16.096 1.00 98.38 73 ARG A N 1
ATOM 602 C CA . ARG A 1 73 ? 2.135 -11.688 -15.479 1.00 98.38 73 ARG A CA 1
ATOM 603 C C . ARG A 1 73 ? 2.225 -11.607 -13.951 1.00 98.38 73 ARG A C 1
ATOM 605 O O . ARG A 1 73 ? 1.538 -12.342 -13.244 1.00 98.38 73 ARG A O 1
ATOM 612 N N . ALA A 1 74 ? 3.066 -10.723 -13.416 1.00 98.38 74 ALA A N 1
ATOM 613 C CA . ALA A 1 74 ? 3.148 -10.483 -11.977 1.00 98.38 74 ALA A CA 1
ATOM 614 C C . ALA A 1 74 ? 1.850 -9.876 -11.414 1.00 98.38 74 ALA A C 1
ATOM 616 O O . ALA A 1 74 ? 1.428 -10.245 -10.310 1.00 98.38 74 ALA A O 1
ATOM 617 N N . LEU A 1 75 ? 1.196 -8.991 -12.173 1.00 98.62 75 LEU A N 1
ATOM 618 C CA . LEU A 1 75 ? -0.127 -8.461 -11.855 1.00 98.62 75 LEU A CA 1
ATOM 619 C C . LEU A 1 75 ? -1.175 -9.577 -11.875 1.00 98.62 75 LEU A C 1
ATOM 621 O O . LEU A 1 75 ? -1.890 -9.737 -10.892 1.00 98.62 75 LEU A O 1
ATOM 625 N N . GLU A 1 76 ? -1.214 -10.402 -12.922 1.00 98.12 76 GLU A N 1
ATOM 626 C CA . GLU A 1 76 ? -2.146 -11.528 -13.039 1.00 98.12 76 GLU A CA 1
ATOM 627 C C . GLU A 1 76 ? -2.043 -12.468 -11.828 1.00 98.12 76 GLU A C 1
ATOM 629 O O . GLU A 1 76 ? -3.053 -12.796 -11.204 1.00 98.12 76 GLU A O 1
ATOM 634 N N . TYR A 1 77 ? -0.824 -12.852 -11.432 1.00 97.81 77 TYR A N 1
ATOM 635 C CA . TYR A 1 77 ? -0.616 -13.672 -10.236 1.00 97.81 77 TYR A CA 1
ATOM 636 C C . TYR A 1 77 ? -1.072 -12.974 -8.953 1.00 97.81 77 TYR A C 1
ATOM 638 O O . TYR A 1 77 ? -1.710 -13.602 -8.107 1.00 97.81 77 TYR A O 1
ATOM 646 N N . THR A 1 78 ? -0.771 -11.680 -8.811 1.00 98.31 78 THR A N 1
ATOM 647 C CA . THR A 1 78 ? -1.214 -10.882 -7.660 1.00 98.31 78 THR A CA 1
ATOM 648 C C . THR A 1 78 ? -2.741 -10.876 -7.567 1.00 98.31 78 THR A C 1
ATOM 650 O O . THR A 1 78 ? -3.294 -11.166 -6.505 1.00 98.31 78 THR A O 1
ATOM 653 N N . LEU A 1 79 ? -3.430 -10.605 -8.680 1.00 98.19 79 LEU A N 1
ATOM 654 C CA . LEU A 1 79 ? -4.888 -10.526 -8.723 1.00 98.19 79 LEU A CA 1
ATOM 655 C C . LEU A 1 79 ? -5.548 -11.894 -8.535 1.00 98.19 79 LEU A C 1
ATOM 657 O O . LEU A 1 79 ? -6.577 -11.965 -7.875 1.00 98.19 79 LEU A O 1
ATOM 661 N N . LYS A 1 80 ? -4.959 -12.994 -9.022 1.00 97.75 80 LYS A N 1
ATOM 662 C CA . LYS A 1 80 ? -5.452 -14.353 -8.721 1.00 97.75 80 LYS A CA 1
ATOM 663 C C . LYS A 1 80 ? -5.453 -14.630 -7.220 1.00 97.75 80 LYS A C 1
ATOM 665 O O . LYS A 1 80 ? -6.462 -15.078 -6.680 1.00 97.75 80 LYS A O 1
ATOM 670 N N . VAL A 1 81 ? -4.358 -14.308 -6.528 1.00 98.19 81 VAL A N 1
ATOM 671 C CA . VAL A 1 81 ? -4.274 -14.467 -5.068 1.00 98.19 81 VAL A CA 1
ATOM 672 C C . VAL A 1 81 ? -5.284 -13.562 -4.359 1.00 98.19 81 VAL A C 1
ATOM 674 O O . VAL A 1 81 ? -5.985 -14.028 -3.463 1.00 98.19 81 VAL A O 1
ATOM 677 N N . ALA A 1 82 ? -5.412 -12.302 -4.788 1.00 98.12 82 ALA A N 1
ATOM 678 C CA . ALA A 1 82 ? -6.393 -11.367 -4.239 1.00 98.12 82 ALA A CA 1
ATOM 679 C C . ALA A 1 82 ? -7.840 -11.866 -4.413 1.00 98.12 82 ALA A C 1
ATOM 681 O O . ALA A 1 82 ? -8.611 -11.821 -3.457 1.00 98.12 82 ALA A O 1
ATOM 682 N N . LYS A 1 83 ? -8.188 -12.423 -5.584 1.00 97.88 83 LYS A N 1
ATOM 683 C CA . LYS A 1 83 ? -9.506 -13.029 -5.854 1.00 97.88 83 LYS A CA 1
ATOM 684 C C . LYS A 1 83 ? -9.788 -14.203 -4.916 1.00 97.88 83 LYS A C 1
ATOM 686 O O . LYS A 1 83 ? -10.838 -14.231 -4.286 1.00 97.88 83 LYS A O 1
ATOM 691 N N . VAL A 1 84 ? -8.844 -15.136 -4.763 1.00 97.88 84 VAL A N 1
ATOM 692 C CA . VAL A 1 84 ? -9.007 -16.302 -3.868 1.00 97.88 84 VAL A CA 1
ATOM 693 C C . VAL A 1 84 ? -9.175 -15.880 -2.404 1.00 97.88 84 VAL A C 1
ATOM 695 O O . VAL A 1 84 ? -9.963 -16.475 -1.671 1.00 97.88 84 VAL A O 1
ATOM 698 N N . LEU A 1 85 ? -8.458 -14.842 -1.973 1.00 97.81 85 LEU A N 1
ATOM 699 C CA . LEU A 1 85 ? -8.577 -14.292 -0.621 1.00 97.81 85 LEU A CA 1
ATOM 700 C C . LEU A 1 85 ? -9.826 -13.425 -0.419 1.00 97.81 85 LEU A C 1
ATOM 702 O O . LEU A 1 85 ? -10.101 -13.047 0.720 1.00 97.81 85 LEU A O 1
ATOM 706 N N . ASN A 1 86 ? -10.568 -13.109 -1.486 1.00 96.88 86 ASN A N 1
ATOM 707 C CA . ASN A 1 86 ? -11.596 -12.070 -1.489 1.00 96.88 86 ASN A CA 1
ATOM 708 C C . ASN A 1 86 ? -11.067 -10.764 -0.867 1.00 96.88 86 ASN A C 1
ATOM 710 O O . ASN A 1 86 ? -11.661 -10.211 0.060 1.00 96.88 86 ASN A O 1
ATOM 714 N N . ALA A 1 87 ? -9.880 -10.350 -1.310 1.00 97.75 87 ALA A N 1
ATOM 715 C CA . ALA A 1 87 ? -9.202 -9.179 -0.784 1.00 97.75 87 ALA A CA 1
ATOM 716 C C . ALA A 1 87 ? -9.855 -7.887 -1.287 1.00 97.75 87 ALA A C 1
ATOM 718 O O . ALA A 1 87 ? -10.242 -7.811 -2.449 1.00 97.75 87 ALA A O 1
ATOM 719 N N . SER A 1 88 ? -9.920 -6.862 -0.440 1.00 97.44 88 SER A N 1
ATOM 720 C CA . SER A 1 88 ? -10.551 -5.579 -0.792 1.00 97.44 88 SER A CA 1
ATOM 721 C C . SER A 1 88 ? -9.583 -4.605 -1.462 1.00 97.44 88 SER A C 1
ATOM 723 O O . SER A 1 88 ? -9.970 -3.848 -2.352 1.00 97.44 88 SER A O 1
ATOM 725 N N . VAL A 1 89 ? -8.314 -4.618 -1.032 1.00 98.56 89 VAL A N 1
ATOM 726 C CA . VAL A 1 89 ? -7.287 -3.665 -1.478 1.00 98.56 89 VAL A CA 1
ATOM 727 C C . VAL A 1 89 ? -6.041 -4.390 -1.978 1.00 98.56 89 VAL A C 1
ATOM 729 O O . VAL A 1 89 ? -5.549 -5.317 -1.327 1.00 98.56 89 VAL A O 1
ATOM 732 N N . VAL A 1 90 ? -5.495 -3.928 -3.104 1.00 98.75 90 VAL A N 1
ATOM 733 C CA . VAL A 1 90 ? -4.167 -4.303 -3.600 1.00 98.75 90 VAL A CA 1
ATOM 734 C C . VAL A 1 90 ? -3.218 -3.112 -3.469 1.00 98.75 90 VAL A C 1
ATOM 736 O O . VAL A 1 90 ? -3.447 -2.048 -4.040 1.00 98.75 90 VAL A O 1
ATOM 739 N N . VAL A 1 91 ? -2.136 -3.288 -2.714 1.00 98.81 91 VAL A N 1
ATOM 740 C CA . VAL A 1 91 ? -1.183 -2.221 -2.392 1.00 98.81 91 VAL A CA 1
ATOM 741 C C . VAL A 1 91 ? 0.058 -2.320 -3.265 1.00 98.81 91 VAL A C 1
ATOM 743 O O . VAL A 1 91 ? 0.801 -3.302 -3.204 1.00 98.81 91 VAL A O 1
ATOM 746 N N . PHE A 1 92 ? 0.348 -1.266 -4.014 1.00 98.81 92 PHE A N 1
ATOM 747 C CA . PHE A 1 92 ? 1.615 -1.073 -4.700 1.00 98.81 92 PHE A CA 1
ATOM 748 C C . PHE A 1 92 ? 2.524 -0.189 -3.852 1.00 98.81 92 PHE A C 1
ATOM 750 O O . PHE A 1 92 ? 2.186 0.941 -3.529 1.00 98.81 92 PHE A O 1
ATOM 757 N N . GLN A 1 93 ? 3.711 -0.679 -3.514 1.00 98.56 93 GLN A N 1
ATOM 758 C CA . GLN A 1 93 ? 4.729 0.133 -2.848 1.00 98.56 93 GLN A CA 1
ATOM 759 C C . GLN A 1 93 ? 5.911 0.306 -3.794 1.00 98.56 93 GLN A C 1
ATOM 761 O O . GLN A 1 93 ? 6.435 -0.702 -4.277 1.00 98.56 93 GLN A O 1
ATOM 766 N N . THR A 1 94 ? 6.352 1.537 -4.041 1.00 98.44 94 THR A N 1
ATOM 767 C CA . T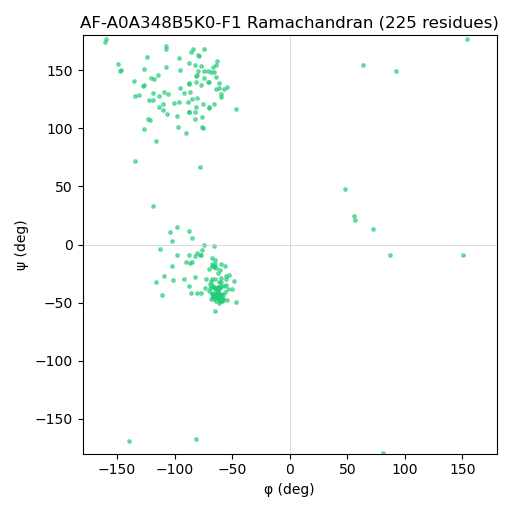HR A 1 94 ? 7.549 1.812 -4.854 1.00 98.44 94 THR A CA 1
ATOM 768 C C . THR A 1 94 ? 8.801 1.994 -3.989 1.00 98.44 94 THR A C 1
ATOM 770 O O . THR A 1 94 ? 8.693 2.389 -2.825 1.00 98.44 94 THR A O 1
ATOM 773 N N . PRO A 1 95 ? 9.999 1.658 -4.508 1.00 97.25 95 PRO A N 1
ATOM 774 C CA . PRO A 1 95 ? 11.255 1.829 -3.777 1.00 97.25 95 PRO A CA 1
ATOM 775 C C . PRO A 1 95 ? 11.697 3.302 -3.698 1.00 97.25 95 PRO A C 1
ATOM 777 O O . PRO A 1 95 ? 11.207 4.128 -4.469 1.00 97.25 95 PRO A O 1
ATOM 780 N N . PRO A 1 96 ? 12.697 3.625 -2.852 1.00 96.06 96 PRO A N 1
ATOM 781 C CA . PRO A 1 96 ? 13.308 4.957 -2.802 1.00 96.06 96 PRO A CA 1
ATOM 782 C C . PRO A 1 96 ? 13.872 5.470 -4.134 1.00 96.06 96 PRO A C 1
ATOM 784 O O . PRO A 1 96 ? 13.908 6.672 -4.360 1.00 96.06 96 PRO A O 1
ATOM 787 N N . SER A 1 97 ? 14.273 4.571 -5.037 1.00 96.06 97 SER A N 1
ATOM 788 C CA . SER A 1 97 ? 14.781 4.927 -6.368 1.00 96.06 97 SER A CA 1
ATOM 789 C C . SER A 1 97 ? 13.692 5.333 -7.372 1.00 96.06 97 SER A C 1
ATOM 791 O O . SER A 1 97 ? 14.003 5.685 -8.509 1.00 96.06 97 SER A O 1
ATOM 793 N N . PHE A 1 98 ? 12.409 5.249 -7.003 1.00 97.88 98 PHE A N 1
ATOM 794 C CA . PHE A 1 98 ? 11.298 5.608 -7.882 1.00 97.88 98 PHE A CA 1
ATOM 795 C C . PHE A 1 98 ? 10.934 7.090 -7.721 1.00 97.88 98 PHE A C 1
ATOM 797 O O . PHE A 1 98 ? 10.171 7.462 -6.829 1.00 97.88 98 PHE A O 1
ATOM 804 N N . HIS A 1 99 ? 11.481 7.928 -8.599 1.00 98.00 99 HIS A N 1
ATOM 805 C CA . HIS A 1 99 ? 11.292 9.385 -8.620 1.00 98.00 99 HIS A CA 1
ATOM 806 C C . HIS A 1 99 ? 10.185 9.817 -9.602 1.00 98.00 99 HIS A C 1
ATOM 808 O O . HIS A 1 99 ? 9.864 9.050 -10.515 1.00 98.00 99 HIS A O 1
ATOM 814 N N . PRO A 1 100 ? 9.611 11.027 -9.476 1.00 98.00 100 PRO A N 1
ATOM 815 C CA . PRO A 1 100 ? 8.563 11.520 -10.376 1.00 98.00 100 PRO A CA 1
ATOM 816 C C . PRO A 1 100 ? 9.130 12.005 -11.717 1.00 98.00 100 PRO A C 1
ATOM 818 O O . PRO A 1 100 ? 9.114 13.189 -12.039 1.00 98.00 100 PRO A O 1
ATOM 821 N N . THR A 1 101 ? 9.668 11.084 -12.511 1.00 98.06 101 THR A N 1
ATOM 822 C CA . THR A 1 101 ? 10.050 11.364 -13.898 1.00 98.06 101 THR A CA 1
ATOM 823 C C . THR A 1 101 ? 8.829 11.258 -14.810 1.00 98.06 101 THR A C 1
ATOM 825 O O . THR A 1 101 ? 7.899 10.501 -14.526 1.00 98.06 101 THR A O 1
ATOM 828 N N . GLU A 1 102 ? 8.850 11.949 -15.950 1.00 97.94 102 GLU A N 1
ATOM 829 C CA . GLU A 1 102 ? 7.791 11.831 -16.967 1.00 97.94 102 GLU A CA 1
ATOM 830 C C . GLU A 1 102 ? 7.575 10.380 -17.432 1.00 97.94 102 GLU A C 1
ATOM 832 O O . GLU A 1 102 ? 6.445 9.956 -17.671 1.00 97.94 102 GLU A O 1
ATOM 837 N N . GLU A 1 103 ? 8.648 9.586 -17.503 1.00 98.00 103 GLU A N 1
ATOM 838 C CA . GLU A 1 103 ? 8.579 8.155 -17.820 1.00 98.00 103 GLU A CA 1
ATOM 839 C C . GLU A 1 103 ? 7.816 7.362 -16.747 1.00 98.00 103 GLU A C 1
ATOM 841 O O . GLU A 1 103 ? 6.958 6.541 -17.075 1.00 98.00 103 GLU A O 1
ATOM 846 N N . ASN A 1 104 ? 8.089 7.620 -15.465 1.00 98.19 104 ASN A N 1
ATOM 847 C CA . ASN A 1 104 ? 7.432 6.930 -14.356 1.00 98.19 104 ASN A CA 1
ATOM 848 C C . ASN A 1 104 ? 5.956 7.334 -14.231 1.00 98.19 104 ASN A C 1
ATOM 850 O O . ASN A 1 104 ? 5.108 6.470 -14.011 1.00 98.19 104 ASN A O 1
ATOM 854 N N . LEU A 1 105 ? 5.637 8.620 -14.422 1.00 98.25 105 LEU A N 1
ATOM 855 C CA . LEU A 1 105 ? 4.256 9.112 -14.455 1.00 98.25 105 LEU A CA 1
ATOM 856 C C . LEU A 1 105 ? 3.463 8.446 -15.587 1.00 98.25 105 LEU A C 1
ATOM 858 O O . LEU A 1 105 ? 2.372 7.920 -15.356 1.00 98.25 105 LEU A O 1
ATOM 862 N N . ARG A 1 106 ? 4.043 8.395 -16.795 1.00 98.31 106 ARG A N 1
ATOM 863 C CA . ARG A 1 106 ? 3.443 7.703 -17.941 1.00 98.31 106 ARG A CA 1
ATOM 864 C C . ARG A 1 106 ? 3.242 6.217 -17.656 1.00 98.31 106 ARG A C 1
ATOM 866 O O . ARG A 1 106 ? 2.147 5.714 -17.878 1.00 98.31 106 ARG A O 1
ATOM 873 N N . SER A 1 107 ? 4.256 5.544 -17.115 1.00 98.31 107 SER A N 1
ATOM 874 C CA . SER A 1 107 ? 4.193 4.111 -16.805 1.00 98.31 107 SER A CA 1
ATOM 875 C C . SER A 1 107 ? 3.089 3.797 -15.796 1.00 98.31 107 SER A C 1
ATOM 877 O O . SER A 1 107 ? 2.321 2.865 -16.004 1.00 98.31 107 SER A O 1
ATOM 879 N N . MET A 1 108 ? 2.937 4.600 -14.737 1.00 98.38 108 MET A N 1
ATOM 880 C CA . MET A 1 108 ? 1.847 4.423 -13.770 1.00 98.38 108 MET A CA 1
ATOM 881 C C . MET A 1 108 ? 0.466 4.586 -14.406 1.00 98.38 108 MET A C 1
ATOM 883 O O . MET A 1 108 ? -0.429 3.784 -14.133 1.00 98.38 108 MET A O 1
ATOM 887 N N . LYS A 1 109 ? 0.300 5.600 -15.261 1.00 98.56 109 LYS A N 1
ATOM 888 C CA . LYS A 1 109 ? -0.953 5.844 -15.979 1.00 98.56 109 LYS A CA 1
ATOM 889 C C . LYS A 1 109 ? -1.279 4.730 -16.971 1.00 98.56 109 LYS A C 1
ATOM 891 O O . LYS A 1 109 ? -2.425 4.319 -17.067 1.00 98.56 109 LYS A O 1
ATOM 896 N N . GLU A 1 110 ? -0.295 4.238 -17.717 1.00 98.50 110 GLU A N 1
ATOM 897 C CA . GLU A 1 110 ? -0.492 3.123 -18.648 1.00 98.50 110 GLU A CA 1
ATOM 898 C C . GLU A 1 110 ? -0.810 1.832 -17.887 1.00 98.50 110 GLU A C 1
ATOM 900 O O . GLU A 1 110 ? -1.776 1.142 -18.210 1.00 98.50 110 GLU A O 1
ATOM 905 N N . PHE A 1 111 ? -0.066 1.539 -16.821 1.00 98.69 111 PHE A N 1
ATOM 906 C CA . PHE A 1 111 ? -0.271 0.349 -16.001 1.00 98.69 111 PHE A CA 1
ATOM 907 C C . PHE A 1 111 ? -1.640 0.319 -15.322 1.00 98.69 111 PHE A C 1
ATOM 909 O O . PHE A 1 111 ? -2.242 -0.749 -15.223 1.00 98.69 111 PHE A O 1
ATOM 916 N N . SER A 1 112 ? -2.167 1.467 -14.877 1.00 98.38 112 SER A N 1
ATOM 917 C CA . SER A 1 112 ? -3.486 1.515 -14.235 1.00 98.38 112 SER A CA 1
ATOM 918 C C . SER A 1 112 ? -4.618 1.068 -15.168 1.00 98.38 112 SER A C 1
ATOM 920 O O . SER A 1 112 ? -5.624 0.546 -14.692 1.00 98.38 112 SER A O 1
ATOM 922 N N . THR A 1 113 ? -4.441 1.177 -16.490 1.00 97.81 113 THR A N 1
ATOM 923 C CA . THR A 1 113 ? -5.433 0.708 -17.475 1.00 97.81 113 THR A CA 1
ATOM 924 C C . THR A 1 113 ? -5.595 -0.815 -17.505 1.00 97.81 113 THR A C 1
ATOM 926 O O . THR A 1 113 ? -6.620 -1.308 -17.973 1.00 97.81 113 THR A O 1
ATOM 929 N N . LEU A 1 114 ? -4.620 -1.561 -16.973 1.00 97.75 114 LEU A N 1
ATOM 930 C CA . LEU A 1 114 ? -4.639 -3.025 -16.890 1.00 97.75 114 LEU A CA 1
ATOM 931 C C . LEU A 1 114 ? -5.433 -3.552 -15.686 1.00 97.75 114 LEU A C 1
ATOM 933 O O . LEU A 1 114 ? -5.621 -4.762 -15.545 1.00 97.75 114 LEU A O 1
ATOM 937 N N . LEU A 1 115 ? -5.822 -2.669 -14.768 1.00 97.62 115 LEU A N 1
ATOM 938 C CA . LEU A 1 115 ? -6.353 -3.056 -13.471 1.00 97.62 115 LEU A CA 1
ATOM 939 C C . LEU A 1 115 ? -7.835 -3.439 -13.534 1.00 97.62 115 LEU A C 1
ATOM 941 O O . LEU A 1 115 ? -8.655 -2.814 -14.206 1.00 97.62 115 LEU A O 1
ATOM 945 N N . ASP A 1 116 ? -8.173 -4.488 -12.788 1.00 91.50 116 ASP A N 1
ATOM 946 C CA . ASP A 1 116 ? -9.527 -5.019 -12.654 1.00 91.50 116 ASP A CA 1
ATOM 947 C C . ASP A 1 116 ? -10.348 -4.127 -11.705 1.00 91.50 116 ASP A C 1
ATOM 949 O O . ASP A 1 116 ? -9.879 -3.728 -10.644 1.00 91.50 116 ASP A O 1
ATOM 953 N N . ARG A 1 117 ? -11.606 -3.832 -12.042 1.00 93.25 117 ARG A N 1
ATOM 954 C CA . ARG A 1 117 ? -12.473 -2.957 -11.228 1.00 93.25 117 ARG A CA 1
ATOM 955 C C . ARG A 1 117 ? -13.013 -3.607 -9.947 1.00 93.25 117 ARG A C 1
ATOM 957 O O . ARG A 1 117 ? -13.748 -2.961 -9.209 1.00 93.25 117 ARG A O 1
ATOM 964 N N . SER A 1 118 ? -12.674 -4.866 -9.685 1.00 94.69 118 SER A N 1
ATOM 965 C CA . SER A 1 118 ? -13.104 -5.624 -8.503 1.00 94.69 118 SER A CA 1
ATOM 966 C C . SER A 1 118 ? -12.334 -5.260 -7.231 1.00 94.69 118 SER A C 1
ATOM 968 O O . SER A 1 118 ? -12.703 -5.726 -6.156 1.00 94.69 118 SER A O 1
ATOM 970 N N . PHE A 1 119 ? -11.262 -4.469 -7.336 1.00 97.62 119 PHE A N 1
ATOM 971 C CA . PHE A 1 119 ? -10.397 -4.117 -6.212 1.00 97.62 119 PHE A CA 1
ATOM 972 C C . PHE A 1 119 ? -10.22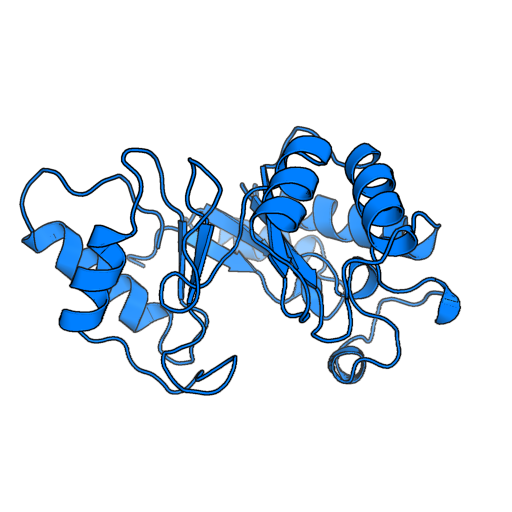7 -2.610 -6.084 1.00 97.62 119 PHE A C 1
ATOM 974 O O . PHE A 1 119 ? -10.209 -1.882 -7.076 1.00 97.62 119 PHE A O 1
ATOM 981 N N . LEU A 1 120 ? -10.003 -2.159 -4.853 1.00 98.12 120 LEU A N 1
ATOM 982 C CA . LEU A 1 120 ? -9.359 -0.877 -4.616 1.00 98.12 120 LEU A CA 1
ATOM 983 C C . LEU A 1 120 ? -7.845 -1.046 -4.758 1.00 98.12 120 LEU A C 1
ATOM 985 O O . LEU A 1 120 ? -7.273 -2.069 -4.372 1.00 98.12 120 LEU A O 1
ATOM 989 N N . TYR A 1 121 ? -7.180 -0.019 -5.268 1.00 98.69 121 TYR A N 1
ATOM 990 C CA . TYR A 1 121 ? -5.731 -0.008 -5.425 1.00 98.69 121 TYR A CA 1
ATOM 991 C C . TYR A 1 121 ? -5.149 1.118 -4.597 1.00 98.69 121 TYR A C 1
ATOM 993 O O . TYR A 1 121 ? -5.626 2.244 -4.679 1.00 98.69 121 TYR A O 1
ATOM 1001 N N . ALA A 1 122 ? -4.132 0.827 -3.794 1.00 98.69 122 ALA A N 1
ATOM 1002 C CA . ALA A 1 122 ? -3.467 1.831 -2.976 1.00 98.69 122 ALA A CA 1
ATOM 1003 C C . ALA A 1 122 ? -1.988 1.921 -3.342 1.00 98.69 122 ALA A C 1
ATOM 1005 O O . ALA A 1 122 ? -1.354 0.905 -3.630 1.00 98.69 122 ALA A O 1
ATOM 1006 N N . TRP A 1 123 ? -1.430 3.126 -3.323 1.00 98.81 123 TRP A N 1
ATOM 1007 C CA . TRP A 1 123 ? -0.035 3.365 -3.661 1.00 98.81 123 TRP A CA 1
ATOM 1008 C C . TRP A 1 123 ? 0.717 4.037 -2.516 1.00 98.81 123 TRP A C 1
ATOM 1010 O O . TRP A 1 123 ? 0.314 5.095 -2.042 1.00 98.81 123 TRP A O 1
ATOM 1020 N N . GLU A 1 124 ? 1.809 3.401 -2.083 1.00 98.38 124 GLU A N 1
ATOM 1021 C CA . GLU A 1 124 ? 2.767 3.948 -1.120 1.00 98.38 124 GLU A CA 1
ATOM 1022 C C . GLU A 1 124 ? 4.083 4.260 -1.835 1.00 98.38 124 GLU A C 1
ATOM 1024 O O . GLU A 1 124 ? 4.785 3.355 -2.306 1.00 98.38 124 GLU A O 1
ATOM 1029 N N . HIS A 1 125 ? 4.447 5.538 -1.882 1.00 96.56 125 HIS A N 1
ATOM 1030 C CA . HIS A 1 125 ? 5.711 5.975 -2.458 1.00 96.56 125 HIS A CA 1
ATOM 1031 C C . HIS A 1 125 ? 6.790 6.144 -1.386 1.00 96.56 125 HIS A C 1
ATOM 1033 O O . HIS A 1 125 ? 6.565 6.762 -0.346 1.00 96.56 125 HIS A O 1
ATOM 1039 N N . ARG A 1 126 ? 7.992 5.626 -1.665 1.00 94.44 126 ARG A N 1
ATOM 1040 C CA . ARG A 1 126 ? 9.176 5.800 -0.800 1.00 94.44 126 ARG A CA 1
ATOM 1041 C C . ARG A 1 126 ? 10.280 6.645 -1.427 1.00 94.44 126 ARG A C 1
ATOM 1043 O O . ARG A 1 126 ? 11.300 6.877 -0.788 1.00 94.44 126 ARG A O 1
ATOM 1050 N N . GLY A 1 127 ? 10.098 7.056 -2.681 1.00 91.44 127 GLY A N 1
ATOM 1051 C CA . GLY A 1 127 ? 11.038 7.919 -3.385 1.00 91.44 127 GLY A CA 1
ATOM 1052 C C . GLY A 1 127 ? 10.937 9.376 -2.957 1.00 91.44 127 GLY A C 1
ATOM 1053 O O . GLY A 1 127 ? 9.880 9.846 -2.526 1.00 91.44 127 GLY A O 1
ATOM 1054 N N . GLU A 1 128 ? 12.045 10.089 -3.113 1.00 92.69 128 GLU A N 1
ATOM 1055 C CA . GLU A 1 128 ? 12.116 11.541 -2.950 1.00 92.69 128 GLU A CA 1
ATOM 1056 C C . GLU A 1 128 ? 11.597 12.273 -4.198 1.00 92.69 128 GLU A C 1
ATOM 1058 O O . GLU A 1 128 ? 11.489 11.690 -5.282 1.00 92.69 128 GLU A O 1
ATOM 1063 N N . GLY A 1 129 ? 11.289 13.563 -4.038 1.00 94.62 129 GLY A N 1
ATOM 1064 C CA . GLY A 1 129 ? 10.838 14.452 -5.116 1.00 94.62 129 GLY A CA 1
ATOM 1065 C C . GLY A 1 129 ? 9.330 14.438 -5.381 1.00 94.62 129 GLY A C 1
ATOM 1066 O O . GLY A 1 129 ? 8.837 15.282 -6.120 1.00 94.62 129 GLY A O 1
ATOM 1067 N N . TRP A 1 130 ? 8.583 13.520 -4.768 1.00 96.88 130 TRP A N 1
ATOM 1068 C CA . TRP A 1 130 ? 7.123 13.470 -4.849 1.00 96.88 130 TRP A CA 1
ATOM 1069 C C . TRP A 1 130 ? 6.489 14.548 -3.964 1.00 96.88 130 TRP A C 1
ATOM 1071 O O . TRP A 1 130 ? 6.409 14.373 -2.748 1.00 96.88 130 TRP A O 1
ATOM 1081 N N . SER A 1 131 ? 6.058 15.654 -4.573 1.00 97.06 131 SER A N 1
ATOM 1082 C CA . SER A 1 131 ? 5.245 16.675 -3.902 1.00 97.06 131 SER A CA 1
ATOM 1083 C C . SER A 1 131 ? 3.777 16.247 -3.805 1.00 97.06 131 SER A C 1
ATOM 1085 O O . SER A 1 131 ? 3.331 15.376 -4.560 1.00 97.06 131 SER A O 1
ATOM 1087 N N . ASP A 1 132 ? 3.007 16.879 -2.917 1.00 97.44 132 ASP A N 1
ATOM 1088 C CA . ASP A 1 132 ? 1.575 16.593 -2.761 1.00 97.44 132 ASP A CA 1
ATOM 1089 C C . ASP A 1 132 ? 0.797 16.840 -4.063 1.00 97.44 132 ASP A C 1
ATOM 1091 O O . ASP A 1 132 ? -0.143 16.104 -4.366 1.00 97.44 132 ASP A O 1
ATOM 1095 N N . GLU A 1 133 ? 1.210 17.811 -4.884 1.00 97.94 133 GLU A N 1
ATOM 1096 C CA . GLU A 1 133 ? 0.611 18.079 -6.196 1.00 97.94 133 GLU A CA 1
ATOM 1097 C C . GLU A 1 133 ? 0.861 16.927 -7.177 1.00 97.94 133 GLU A C 1
ATOM 1099 O O . GLU A 1 133 ? -0.061 16.480 -7.863 1.00 97.94 133 GLU A O 1
ATOM 1104 N N . LEU A 1 134 ? 2.095 16.412 -7.229 1.00 98.06 134 LEU A N 1
ATOM 1105 C CA . LEU A 1 134 ? 2.456 15.288 -8.097 1.00 98.06 134 LEU A CA 1
ATOM 1106 C C . LEU A 1 134 ? 1.769 13.997 -7.655 1.00 98.06 134 LEU A C 1
ATOM 1108 O O . LEU A 1 134 ? 1.242 13.267 -8.495 1.00 98.06 134 LEU A O 1
ATOM 1112 N N . VAL A 1 135 ? 1.731 13.732 -6.347 1.00 98.31 135 VAL A N 1
ATOM 1113 C CA . VAL A 1 135 ? 1.001 12.585 -5.802 1.00 98.31 135 VAL A CA 1
ATOM 1114 C C . VAL A 1 135 ? -0.484 12.724 -6.130 1.00 98.31 135 VAL A C 1
ATOM 1116 O O . VAL A 1 135 ? -1.046 11.813 -6.727 1.00 98.31 135 VAL A O 1
ATOM 1119 N N . SER A 1 136 ? -1.109 13.873 -5.856 1.00 98.19 136 SER A N 1
ATOM 1120 C CA . SER A 1 136 ? -2.530 14.113 -6.163 1.00 98.19 136 SER A CA 1
ATOM 1121 C C . SER A 1 136 ? -2.854 13.904 -7.642 1.00 98.19 136 SER A C 1
ATOM 1123 O O . SER A 1 136 ? -3.873 13.294 -7.971 1.00 98.19 136 SER A O 1
ATOM 1125 N N . ARG A 1 137 ? -1.969 14.349 -8.545 1.00 97.88 137 ARG A N 1
ATOM 1126 C CA . ARG A 1 137 ? -2.098 14.097 -9.984 1.00 97.88 137 ARG A CA 1
ATOM 1127 C C . ARG A 1 137 ? -2.103 12.600 -10.295 1.00 97.88 137 ARG A C 1
ATOM 1129 O O . ARG A 1 137 ? -3.003 12.141 -10.992 1.00 97.88 137 ARG A O 1
ATOM 1136 N N . VAL A 1 138 ? -1.152 11.835 -9.756 1.00 98.31 138 VAL A N 1
ATOM 1137 C CA . VAL A 1 138 ? -1.093 10.377 -9.955 1.00 98.31 138 VAL A CA 1
ATOM 1138 C C . VAL A 1 138 ? -2.346 9.693 -9.416 1.00 98.31 138 VAL A C 1
ATOM 1140 O O . VAL A 1 138 ? -2.920 8.855 -10.109 1.00 98.31 138 VAL A O 1
ATOM 1143 N N . LEU A 1 139 ? -2.805 10.050 -8.215 1.00 98.44 139 LEU A N 1
ATOM 1144 C CA . LEU A 1 139 ? -4.004 9.453 -7.618 1.00 98.44 139 LEU A CA 1
ATOM 1145 C C . LEU A 1 139 ? -5.249 9.733 -8.474 1.00 98.44 139 LEU A C 1
ATOM 1147 O O . LEU A 1 139 ? -6.036 8.824 -8.716 1.00 98.44 139 LEU A O 1
ATOM 1151 N N . SER A 1 140 ? -5.386 10.955 -8.997 1.00 98.06 140 SER A N 1
ATOM 1152 C CA . SER A 1 140 ? -6.481 11.338 -9.899 1.00 98.06 140 SER A CA 1
ATOM 1153 C C . SER A 1 140 ? -6.430 10.588 -11.236 1.00 98.06 140 SER A C 1
ATOM 1155 O O . SER A 1 140 ? -7.444 10.071 -11.700 1.00 98.06 140 SER A O 1
ATOM 1157 N N . GLU A 1 141 ? -5.245 10.470 -11.845 1.00 97.69 141 GLU A N 1
ATOM 1158 C CA . GLU A 1 141 ? -5.075 9.808 -13.146 1.00 97.69 141 GLU A CA 1
ATOM 1159 C C . GLU A 1 141 ? -5.204 8.276 -13.072 1.00 97.69 141 GLU A C 1
ATOM 1161 O O . GLU A 1 141 ? -5.608 7.646 -14.049 1.00 97.69 141 GLU A O 1
ATOM 1166 N N . THR A 1 142 ? -4.854 7.665 -11.938 1.00 98.25 142 THR A N 1
ATOM 1167 C CA . THR A 1 142 ? -4.854 6.198 -11.769 1.00 98.25 142 THR A CA 1
ATOM 1168 C C . THR A 1 142 ? -6.051 5.664 -10.984 1.00 98.25 142 THR A C 1
ATOM 1170 O O . THR A 1 142 ? -6.331 4.469 -11.054 1.00 98.25 142 THR A O 1
ATOM 1173 N N . GLY A 1 143 ? -6.747 6.516 -10.227 1.00 97.50 143 GLY A N 1
ATOM 1174 C CA . GLY A 1 143 ? -7.773 6.105 -9.267 1.00 97.50 143 GLY A CA 1
ATOM 1175 C C . GLY A 1 143 ? -7.212 5.435 -8.008 1.00 97.50 143 GLY A C 1
ATOM 1176 O O . GLY A 1 143 ? -7.965 4.806 -7.266 1.00 97.50 143 GLY A O 1
ATOM 1177 N N . PHE A 1 144 ? -5.900 5.524 -7.765 1.00 98.44 144 PHE A N 1
ATOM 1178 C CA . PHE A 1 144 ? -5.283 4.943 -6.575 1.00 98.44 144 PHE A CA 1
ATOM 1179 C C . PHE A 1 144 ? -5.649 5.712 -5.306 1.00 98.44 144 PHE A C 1
ATOM 1181 O O . PHE A 1 144 ? -5.810 6.931 -5.299 1.00 98.44 144 PHE A O 1
ATOM 1188 N N . LEU A 1 145 ? -5.707 4.980 -4.199 1.00 98.06 145 LEU A N 1
ATOM 1189 C CA . LEU A 1 145 ? -5.726 5.515 -2.846 1.00 98.06 145 LEU A CA 1
ATOM 1190 C C . LEU A 1 145 ? -4.301 5.857 -2.402 1.00 98.06 145 LEU A C 1
ATOM 1192 O O . LEU A 1 145 ? -3.351 5.128 -2.699 1.00 98.06 145 LEU A O 1
ATOM 1196 N N . HIS A 1 146 ? -4.148 6.924 -1.626 1.00 98.38 146 HIS A N 1
ATOM 1197 C CA . HIS A 1 146 ? -2.885 7.278 -0.996 1.00 98.38 146 HIS A CA 1
ATOM 1198 C C . HIS A 1 146 ? -2.633 6.345 0.195 1.00 98.38 146 HIS A C 1
ATOM 1200 O O . HIS A 1 146 ? -3.191 6.556 1.277 1.00 98.38 146 HIS A O 1
ATOM 1206 N N . ALA A 1 147 ? -1.792 5.322 -0.001 1.00 98.44 147 ALA A N 1
ATOM 1207 C CA . ALA A 1 147 ? -1.270 4.532 1.105 1.00 98.44 147 ALA A CA 1
ATOM 1208 C C . ALA A 1 147 ? -0.094 5.272 1.748 1.00 98.44 147 ALA A C 1
ATOM 1210 O O . ALA A 1 147 ? 0.907 5.538 1.086 1.00 98.44 147 ALA A O 1
ATOM 1211 N N . VAL A 1 148 ? -0.214 5.626 3.026 1.00 97.25 148 VAL A N 1
ATOM 1212 C CA . VAL A 1 148 ? 0.739 6.543 3.669 1.00 97.25 148 VAL A CA 1
ATOM 1213 C C . VAL A 1 148 ? 0.904 6.256 5.157 1.00 97.25 148 VAL A C 1
ATOM 1215 O O . VAL A 1 148 ? 0.008 5.708 5.792 1.00 97.25 148 VAL A O 1
ATOM 1218 N N . ASP A 1 149 ? 2.044 6.632 5.728 1.00 96.19 149 ASP A N 1
ATOM 1219 C CA . ASP A 1 149 ? 2.218 6.677 7.179 1.00 96.19 149 ASP A CA 1
ATOM 1220 C C . ASP A 1 149 ? 1.745 8.054 7.698 1.00 96.19 149 ASP A C 1
ATOM 1222 O O . ASP A 1 149 ? 2.368 9.070 7.354 1.00 96.19 149 ASP A O 1
ATOM 1226 N N . PRO A 1 150 ? 0.665 8.128 8.505 1.00 95.56 150 PRO A N 1
ATOM 1227 C CA . PRO A 1 150 ? 0.097 9.398 8.961 1.00 95.56 150 PRO A CA 1
ATOM 1228 C C . PRO A 1 150 ? 1.038 10.186 9.879 1.00 95.56 150 PRO A C 1
ATOM 1230 O O . PRO A 1 150 ? 0.876 11.395 10.020 1.00 95.56 150 PRO A O 1
ATOM 1233 N N . PHE A 1 151 ? 2.049 9.538 10.465 1.00 95.12 151 PHE A N 1
ATOM 1234 C CA . PHE A 1 151 ? 3.072 10.205 11.275 1.00 95.12 151 PHE A CA 1
ATOM 1235 C C . PHE A 1 151 ? 4.162 10.868 10.425 1.00 95.12 151 PHE A C 1
ATOM 1237 O O . PHE A 1 151 ? 5.021 11.566 10.961 1.00 95.12 151 PHE A O 1
ATOM 1244 N N . ARG A 1 152 ? 4.153 10.646 9.104 1.00 91.69 152 ARG A N 1
ATOM 1245 C CA . ARG A 1 152 ? 5.115 11.234 8.160 1.00 91.69 152 ARG A CA 1
ATOM 1246 C C . ARG A 1 152 ? 4.475 12.253 7.240 1.00 91.69 152 ARG A C 1
ATOM 1248 O O . ARG A 1 152 ? 5.085 13.279 6.955 1.00 91.69 152 ARG A O 1
ATOM 1255 N N . ARG A 1 153 ? 3.291 11.941 6.712 1.00 93.00 153 ARG A N 1
ATOM 1256 C CA . ARG A 1 153 ? 2.601 12.765 5.716 1.00 93.00 153 ARG A CA 1
ATOM 1257 C C . ARG A 1 153 ? 1.094 12.652 5.884 1.00 93.00 153 ARG A C 1
ATOM 1259 O O . ARG A 1 153 ? 0.568 11.606 6.260 1.00 93.00 153 ARG A O 1
ATOM 1266 N N . ARG A 1 154 ? 0.386 13.726 5.540 1.00 94.75 154 ARG A N 1
ATOM 1267 C CA . ARG A 1 154 ? -1.076 13.724 5.484 1.00 94.75 154 ARG A CA 1
ATOM 1268 C C . ARG A 1 154 ? -1.548 12.887 4.290 1.00 94.75 154 ARG A C 1
ATOM 1270 O O . ARG A 1 154 ? -0.988 12.970 3.202 1.00 94.75 154 ARG A O 1
ATOM 1277 N N . SER A 1 155 ? -2.612 12.106 4.472 1.00 96.31 155 SER A N 1
ATOM 1278 C CA . SER A 1 155 ? -3.251 11.412 3.348 1.00 96.31 155 SER A CA 1
ATOM 1279 C C . SER A 1 155 ? -3.981 12.385 2.421 1.00 96.31 155 SER A C 1
ATOM 1281 O O . SER A 1 155 ? -4.682 13.288 2.882 1.00 96.31 155 SER A O 1
ATOM 1283 N N . LEU A 1 156 ? -3.866 12.120 1.119 1.00 96.88 156 LEU A N 1
ATOM 1284 C CA . LEU A 1 156 ? -4.460 12.899 0.024 1.00 96.88 156 LEU A CA 1
ATOM 1285 C C . LEU A 1 156 ? -5.723 12.233 -0.551 1.00 96.88 156 LEU A C 1
ATOM 1287 O O . LEU A 1 156 ? -6.317 12.740 -1.495 1.00 96.88 156 LEU A O 1
ATOM 1291 N N . SER A 1 157 ? -6.150 11.105 0.021 1.00 94.44 157 SER A N 1
ATOM 1292 C CA . SER A 1 157 ? -7.390 10.414 -0.348 1.00 94.44 157 SER A CA 1
ATOM 1293 C C . SER A 1 157 ? -8.451 10.591 0.732 1.00 94.44 157 SER A C 1
ATOM 1295 O O . SER A 1 157 ? -8.118 10.778 1.904 1.00 94.44 157 SER A O 1
ATOM 1297 N N . SER A 1 158 ? -9.729 10.535 0.354 1.00 90.38 158 SER A N 1
ATOM 1298 C CA . SER A 1 158 ? -10.851 10.545 1.304 1.00 90.38 158 SER A CA 1
ATOM 1299 C C . SER A 1 158 ? -10.832 9.287 2.174 1.00 90.38 158 SER A C 1
ATOM 1301 O O . SER A 1 158 ? -10.682 9.387 3.390 1.00 90.38 158 SER A O 1
ATOM 1303 N N . LEU A 1 159 ? -10.862 8.113 1.534 1.00 94.81 159 LEU A N 1
ATOM 1304 C CA . LEU A 1 159 ? -10.658 6.816 2.176 1.00 94.81 159 LEU A CA 1
ATOM 1305 C C . LEU A 1 159 ? -9.189 6.689 2.599 1.00 94.81 159 LEU A C 1
ATOM 1307 O O . LEU A 1 159 ? -8.282 6.724 1.760 1.00 94.81 159 LEU A O 1
ATOM 1311 N N . LYS A 1 160 ? -8.948 6.559 3.907 1.00 97.25 160 LYS A N 1
ATOM 1312 C CA . LYS A 1 160 ? -7.592 6.471 4.458 1.00 97.25 160 LYS A CA 1
ATOM 1313 C C . LYS A 1 160 ? -7.083 5.040 4.409 1.00 97.25 160 LYS A C 1
ATOM 1315 O O . LYS A 1 160 ? -7.710 4.142 4.965 1.00 97.25 160 LYS A O 1
ATOM 1320 N N . TYR A 1 161 ? -5.922 4.839 3.792 1.00 98.19 161 TYR A N 1
ATOM 1321 C CA . TYR A 1 161 ? -5.177 3.585 3.865 1.00 98.19 161 TYR A CA 1
ATOM 1322 C C . TYR A 1 161 ? -3.836 3.848 4.552 1.00 98.19 161 TYR A C 1
ATOM 1324 O O . TYR A 1 161 ? -2.842 4.194 3.918 1.00 98.19 161 TYR A O 1
ATOM 1332 N N . TYR A 1 162 ? -3.811 3.744 5.874 1.00 98.31 162 TYR A N 1
ATOM 1333 C CA . TYR A 1 162 ? -2.614 4.005 6.657 1.00 98.31 162 TYR A CA 1
ATOM 1334 C C . TYR A 1 162 ? -1.741 2.759 6.770 1.00 98.31 162 TYR A C 1
ATOM 1336 O O . TYR A 1 162 ? -2.227 1.681 7.098 1.00 98.31 162 TYR A O 1
ATOM 1344 N N . ARG A 1 163 ? -0.438 2.902 6.504 1.00 97.88 163 ARG A N 1
ATOM 1345 C CA . ARG A 1 163 ? 0.570 1.842 6.670 1.00 97.88 163 ARG A CA 1
ATOM 1346 C C . ARG A 1 163 ? 1.638 2.331 7.640 1.00 97.88 163 ARG A C 1
ATOM 1348 O O . ARG A 1 163 ? 2.437 3.197 7.307 1.00 97.88 163 ARG A O 1
ATOM 1355 N N . LEU A 1 164 ? 1.619 1.782 8.848 1.00 97.44 164 LEU A N 1
ATOM 1356 C CA . LEU A 1 164 ? 2.386 2.255 9.992 1.00 97.44 164 LEU A CA 1
ATOM 1357 C C . LEU A 1 164 ? 3.662 1.427 10.143 1.00 97.44 164 LEU A C 1
ATOM 1359 O O . LEU A 1 164 ? 3.606 0.247 10.496 1.00 97.44 164 LEU A O 1
ATOM 1363 N N . HIS A 1 165 ? 4.823 2.034 9.888 1.00 95.44 165 HIS A N 1
ATOM 1364 C CA . HIS A 1 165 ? 6.116 1.325 9.909 1.00 95.44 165 HIS A CA 1
ATOM 1365 C C . HIS A 1 165 ? 6.950 1.618 11.165 1.00 95.44 165 HIS A C 1
ATOM 1367 O O . HIS A 1 165 ? 8.122 1.239 11.225 1.00 95.44 165 HIS A O 1
ATOM 1373 N N . GLY A 1 166 ? 6.348 2.265 12.167 1.00 95.62 166 GLY A N 1
ATOM 1374 C CA . GLY A 1 166 ? 6.987 2.749 13.389 1.00 95.62 166 GLY A CA 1
ATOM 1375 C C . GLY A 1 166 ? 7.478 4.196 13.289 1.00 95.62 166 GLY A C 1
ATOM 1376 O O . GLY A 1 166 ? 7.889 4.660 12.224 1.00 95.62 166 GLY A O 1
ATOM 1377 N N . ILE A 1 167 ? 7.470 4.897 14.425 1.00 95.19 167 ILE A N 1
ATOM 1378 C CA . ILE A 1 167 ? 7.843 6.315 14.521 1.00 95.19 167 ILE A CA 1
ATOM 1379 C C . ILE A 1 167 ? 9.360 6.455 14.730 1.00 95.19 167 ILE A C 1
ATOM 1381 O O . ILE A 1 167 ? 9.974 5.697 15.488 1.00 95.19 167 ILE A O 1
ATOM 1385 N N . GLY A 1 168 ? 9.974 7.414 14.034 1.00 92.44 168 GLY A N 1
ATOM 1386 C CA . GLY A 1 168 ? 11.392 7.764 14.149 1.00 92.44 168 GLY A CA 1
ATOM 1387 C C . GLY A 1 168 ? 11.956 8.407 12.878 1.00 92.44 168 GLY A C 1
ATOM 1388 O O . GLY A 1 168 ? 11.274 8.486 11.855 1.00 92.44 168 GLY A O 1
ATOM 1389 N N . ASP A 1 169 ? 13.227 8.811 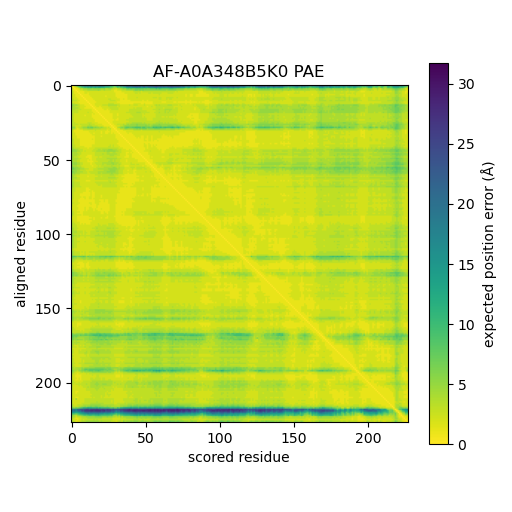12.930 1.00 88.12 169 ASP A N 1
ATOM 1390 C CA . ASP A 1 169 ? 13.881 9.613 11.877 1.00 88.12 169 ASP A CA 1
ATOM 1391 C C . ASP A 1 169 ? 14.011 8.887 10.531 1.00 88.12 169 ASP A C 1
ATOM 1393 O O . ASP A 1 169 ? 14.016 9.496 9.465 1.00 88.12 169 ASP A O 1
ATOM 1397 N N . LYS A 1 170 ? 14.127 7.557 10.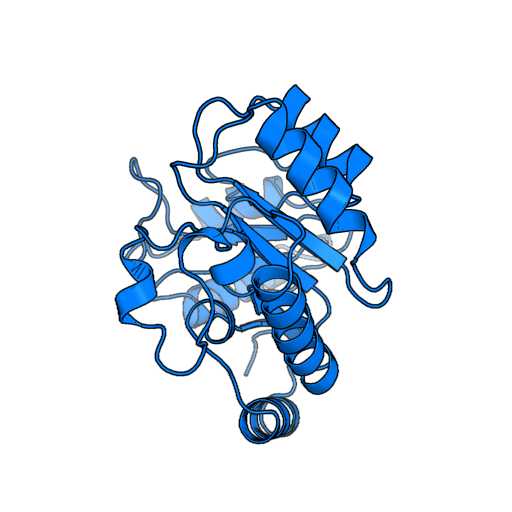567 1.00 88.56 170 LYS A N 1
ATOM 1398 C CA . LYS A 1 170 ? 14.250 6.718 9.368 1.00 88.56 170 LYS A CA 1
ATOM 1399 C C . LYS A 1 170 ? 12.887 6.339 8.841 1.00 88.56 170 LYS A C 1
ATOM 1401 O O . LYS A 1 170 ? 11.974 6.185 9.632 1.00 88.56 170 LYS A O 1
ATOM 1406 N N . GLU A 1 171 ? 12.809 6.027 7.552 1.00 84.88 171 GLU A N 1
ATOM 1407 C CA . GLU A 1 171 ? 11.600 5.555 6.863 1.00 84.88 171 GLU A CA 1
ATOM 1408 C C . GLU A 1 171 ? 10.854 4.413 7.582 1.00 84.88 171 GLU A C 1
ATOM 1410 O O . GLU A 1 171 ? 9.635 4.307 7.490 1.00 84.88 171 GLU A O 1
ATOM 1415 N N . VAL A 1 172 ? 11.575 3.543 8.300 1.00 90.38 172 VAL A N 1
ATOM 1416 C CA . VAL A 1 172 ? 10.986 2.444 9.074 1.00 90.38 172 VAL A CA 1
ATOM 1417 C C . VAL A 1 172 ? 11.624 2.338 10.455 1.00 90.38 172 VAL A C 1
ATOM 1419 O O . VAL A 1 172 ? 12.846 2.422 10.600 1.00 90.38 172 VAL A O 1
ATOM 1422 N N . ASN A 1 173 ? 10.799 2.054 11.457 1.00 94.81 173 ASN A N 1
ATOM 1423 C CA . ASN A 1 173 ? 11.207 1.645 12.793 1.00 94.81 173 ASN A CA 1
ATOM 1424 C C . ASN A 1 173 ? 10.367 0.442 13.244 1.00 94.81 173 ASN A C 1
ATOM 1426 O O . ASN A 1 173 ? 9.519 0.532 14.128 1.00 94.81 173 ASN A O 1
ATOM 1430 N N . TYR A 1 174 ? 10.627 -0.727 12.654 1.00 92.56 174 TYR A N 1
ATOM 1431 C CA . TYR A 1 174 ? 9.819 -1.923 12.909 1.00 92.56 174 TYR A CA 1
ATOM 1432 C C . TYR A 1 174 ? 9.795 -2.379 14.373 1.00 92.56 174 TYR A C 1
ATOM 1434 O O . TYR A 1 174 ? 8.932 -3.171 14.723 1.00 92.56 174 TYR A O 1
ATOM 1442 N N . ARG A 1 175 ? 10.720 -1.925 15.228 1.00 95.38 175 ARG A N 1
ATOM 1443 C CA . ARG A 1 175 ? 10.740 -2.260 16.664 1.00 95.38 175 ARG A CA 1
ATOM 1444 C C . ARG A 1 175 ? 9.900 -1.312 17.517 1.00 95.38 175 ARG A C 1
ATOM 1446 O O . ARG A 1 175 ? 9.729 -1.577 18.701 1.00 95.38 175 ARG A O 1
ATOM 1453 N N . TYR A 1 176 ? 9.411 -0.217 16.942 1.00 96.88 176 TYR A N 1
ATOM 1454 C CA . TYR A 1 176 ? 8.581 0.736 17.660 1.00 96.88 176 TYR A CA 1
ATOM 1455 C C . TYR A 1 176 ? 7.301 0.064 18.156 1.00 96.88 176 TYR A C 1
ATOM 1457 O O . TYR A 1 176 ? 6.687 -0.719 17.427 1.00 96.88 176 TYR A O 1
ATOM 1465 N N . ARG A 1 177 ? 6.896 0.387 19.383 1.00 96.81 177 ARG A N 1
ATOM 1466 C CA . ARG A 1 177 ? 5.601 0.006 19.944 1.00 96.81 177 ARG A CA 1
ATOM 1467 C C . ARG A 1 177 ? 4.802 1.283 20.145 1.00 96.81 177 ARG A C 1
ATOM 1469 O O . ARG A 1 177 ? 5.230 2.137 20.913 1.00 96.81 177 ARG A O 1
ATOM 1476 N N . TYR A 1 178 ? 3.668 1.370 19.462 1.00 97.69 178 TYR A N 1
ATOM 1477 C CA . TYR A 1 178 ? 2.769 2.512 19.568 1.00 97.69 178 TYR A CA 1
ATOM 1478 C C . TYR A 1 178 ? 2.190 2.646 20.981 1.00 97.69 178 TYR A C 1
ATOM 1480 O O . TYR A 1 178 ? 1.949 1.646 21.664 1.00 97.69 178 TYR A O 1
ATOM 1488 N N . THR A 1 179 ? 2.018 3.892 21.403 1.00 97.44 179 THR A N 1
ATOM 1489 C CA . THR A 1 179 ? 1.487 4.325 22.697 1.00 97.44 179 THR A CA 1
ATOM 1490 C C . THR A 1 179 ? 0.074 4.891 22.539 1.00 97.44 179 THR A C 1
ATOM 1492 O O . THR A 1 179 ? -0.370 5.174 21.427 1.00 97.44 179 THR A O 1
ATOM 1495 N N . GLU A 1 180 ? -0.640 5.108 23.648 1.00 96.25 180 GLU A N 1
ATOM 1496 C CA . GLU A 1 180 ? -1.949 5.777 23.594 1.00 96.25 180 GLU A CA 1
ATOM 1497 C C . GLU A 1 180 ? -1.860 7.210 23.046 1.00 96.25 180 GLU A C 1
ATOM 1499 O O . GLU A 1 180 ? -2.777 7.667 22.369 1.00 96.25 180 GLU A O 1
ATOM 1504 N N . GLN A 1 181 ? -0.747 7.909 23.289 1.00 96.69 181 GLN A N 1
ATOM 1505 C CA . GLN A 1 181 ? -0.495 9.234 22.723 1.00 96.69 181 GLN A CA 1
ATOM 1506 C C . GLN A 1 181 ? -0.389 9.175 21.196 1.00 96.69 181 GLN A C 1
ATOM 1508 O O . GLN A 1 181 ? -0.938 10.033 20.507 1.00 96.69 181 GLN A O 1
ATOM 1513 N N . ASP A 1 182 ? 0.258 8.142 20.655 1.00 97.62 182 ASP A N 1
ATOM 1514 C CA . ASP A 1 182 ? 0.312 7.945 19.206 1.00 97.62 182 ASP A CA 1
ATOM 1515 C C . ASP A 1 182 ? -1.071 7.600 18.645 1.00 97.62 182 ASP A C 1
ATOM 1517 O O . ASP A 1 182 ? -1.428 8.045 17.556 1.00 97.62 182 ASP A O 1
ATOM 1521 N N . PHE A 1 183 ? -1.876 6.835 19.388 1.00 96.56 183 PHE A N 1
ATOM 1522 C CA . PHE A 1 183 ? -3.247 6.531 18.985 1.00 96.56 183 PHE A CA 1
ATOM 1523 C C . PHE A 1 183 ? -4.124 7.778 18.923 1.00 96.56 183 PHE A C 1
ATOM 1525 O O . PHE A 1 183 ? -4.897 7.894 17.980 1.00 96.56 183 PHE A O 1
ATOM 1532 N N . GLU A 1 184 ? -3.971 8.740 19.834 1.00 94.62 184 GLU A N 1
ATOM 1533 C CA . GLU A 1 184 ? -4.656 10.038 19.734 1.00 94.62 184 GLU A CA 1
ATOM 1534 C C . GLU A 1 184 ? -4.307 10.751 18.419 1.00 94.62 184 GLU A C 1
ATOM 1536 O O . GLU A 1 184 ? -5.193 11.201 17.691 1.00 94.62 184 GLU A O 1
ATOM 1541 N N . VAL A 1 185 ? -3.017 10.814 18.072 1.00 95.00 185 VAL A N 1
ATOM 1542 C CA . VAL A 1 185 ? -2.561 11.404 16.802 1.00 95.00 185 VAL A CA 1
ATOM 1543 C C . VAL A 1 185 ? -3.161 10.657 15.611 1.00 95.00 185 VAL A C 1
ATOM 1545 O O . VAL A 1 185 ? -3.652 11.284 14.672 1.00 95.00 185 VAL A O 1
ATOM 1548 N N . LEU A 1 186 ? -3.170 9.324 15.665 1.00 96.00 186 LEU A N 1
ATOM 1549 C CA . LEU A 1 186 ? -3.747 8.485 14.623 1.00 96.00 186 LEU A CA 1
ATOM 1550 C C . LEU A 1 186 ? -5.252 8.727 14.465 1.00 96.00 186 LEU A C 1
ATOM 1552 O O . LEU A 1 186 ? -5.701 8.880 13.334 1.00 96.00 186 LEU A O 1
ATOM 1556 N N . VAL A 1 187 ? -6.013 8.824 15.563 1.00 94.81 187 VAL A N 1
ATOM 1557 C CA . VAL A 1 187 ? -7.451 9.145 15.538 1.00 94.81 187 VAL A CA 1
ATOM 1558 C C . VAL A 1 187 ? -7.700 10.486 14.858 1.00 94.81 187 VAL A C 1
ATOM 1560 O O . VAL A 1 187 ? -8.578 10.576 14.004 1.00 94.81 187 VAL A O 1
ATOM 1563 N N . ASN A 1 188 ? -6.894 11.501 15.170 1.00 93.31 188 ASN A N 1
ATOM 1564 C CA . ASN A 1 188 ? -7.012 12.827 14.560 1.00 93.31 188 ASN A CA 1
ATOM 1565 C C . ASN A 1 188 ? -6.663 12.841 13.061 1.00 93.31 188 ASN A C 1
ATOM 1567 O O . ASN A 1 188 ? -7.020 13.782 12.354 1.00 93.31 188 ASN A O 1
ATOM 1571 N N . ALA A 1 189 ? -5.984 11.805 12.562 1.00 95.00 189 ALA A N 1
ATOM 1572 C CA . ALA A 1 189 ? -5.699 11.634 11.144 1.00 95.00 189 ALA A CA 1
ATOM 1573 C C . ALA A 1 189 ? -6.794 10.850 10.392 1.00 95.00 189 ALA A C 1
ATOM 1575 O O . ALA A 1 189 ? -6.794 10.858 9.157 1.00 95.00 189 ALA A O 1
ATOM 1576 N N . LEU A 1 190 ? -7.701 10.146 11.078 1.00 94.56 190 LEU A N 1
ATOM 1577 C CA . LEU A 1 190 ? -8.750 9.354 10.425 1.00 94.56 190 LEU A CA 1
ATOM 1578 C C . LEU A 1 190 ? -9.736 10.256 9.661 1.00 94.56 190 LEU A C 1
ATOM 1580 O O . LEU A 1 190 ? -9.974 11.404 10.029 1.00 94.56 190 LEU A O 1
ATOM 1584 N N . GLY A 1 191 ? -10.287 9.734 8.565 1.00 90.75 191 GLY A N 1
ATOM 1585 C CA . GLY A 1 191 ? -11.434 10.330 7.880 1.00 90.75 191 GLY A CA 1
ATOM 1586 C C . GLY A 1 191 ? -12.751 9.892 8.520 1.00 90.75 191 GLY A C 1
ATOM 1587 O O . GLY A 1 191 ? -12.765 8.958 9.316 1.00 90.75 191 GLY A O 1
ATOM 1588 N N . GLU A 1 192 ? -13.852 10.546 8.150 1.00 88.31 192 GLU A N 1
ATOM 1589 C CA . GLU A 1 192 ? -15.200 10.235 8.660 1.00 88.31 192 GLU A CA 1
ATOM 1590 C C . GLU A 1 192 ? -15.723 8.869 8.178 1.00 88.31 192 GLU A C 1
ATOM 1592 O O . GLU A 1 192 ? -16.456 8.190 8.898 1.00 88.31 192 GLU A O 1
ATOM 1597 N N . ASP A 1 193 ? -15.312 8.459 6.975 1.00 88.50 193 ASP A N 1
ATOM 1598 C CA . ASP A 1 193 ? -15.679 7.188 6.347 1.00 88.50 193 ASP A CA 1
ATOM 1599 C C . ASP A 1 193 ? -14.822 6.009 6.849 1.00 88.50 193 ASP A C 1
ATOM 1601 O O . ASP A 1 193 ? -14.091 6.101 7.832 1.00 88.50 193 ASP A O 1
ATOM 1605 N N . LEU A 1 194 ? -14.898 4.867 6.159 1.00 92.44 194 LEU A N 1
ATOM 1606 C CA . LEU A 1 194 ? -14.062 3.701 6.429 1.00 92.44 194 LEU A CA 1
ATOM 1607 C C . LEU A 1 194 ? -12.565 4.016 6.277 1.00 92.44 194 LEU A C 1
ATOM 1609 O O . LEU A 1 194 ? -12.108 4.497 5.240 1.00 92.44 194 LEU A O 1
ATOM 1613 N N . ASN A 1 195 ? -11.792 3.648 7.295 1.00 95.88 195 ASN A N 1
ATOM 1614 C CA . ASN A 1 195 ? -10.339 3.757 7.319 1.00 95.88 195 ASN A CA 1
ATOM 1615 C C . ASN A 1 195 ? -9.698 2.370 7.443 1.00 95.88 195 ASN A C 1
ATOM 1617 O O . ASN A 1 195 ? -10.160 1.528 8.210 1.00 95.88 195 ASN A O 1
ATOM 1621 N N . TYR A 1 196 ? -8.582 2.161 6.754 1.00 98.00 196 TYR A N 1
ATOM 1622 C CA . TYR A 1 196 ? -7.702 1.008 6.926 1.00 98.00 196 TYR A CA 1
ATOM 1623 C C . TYR A 1 196 ? -6.442 1.439 7.672 1.00 98.00 196 TYR A C 1
ATOM 1625 O O . TYR A 1 196 ? -5.792 2.405 7.276 1.00 98.00 196 TYR A O 1
ATOM 1633 N N . VAL A 1 197 ? -6.081 0.723 8.733 1.00 97.94 197 VAL A N 1
ATOM 1634 C CA . VAL A 1 197 ? -4.905 1.008 9.563 1.00 97.94 197 VAL A CA 1
ATOM 1635 C C . VAL A 1 197 ? -4.060 -0.255 9.664 1.00 97.94 197 VAL A C 1
ATOM 1637 O O . VAL A 1 197 ? -4.329 -1.150 10.453 1.00 97.94 197 VAL A O 1
ATOM 1640 N N . MET A 1 198 ? -3.011 -0.326 8.852 1.00 97.81 198 MET A N 1
ATOM 1641 C CA . MET A 1 198 ? -2.119 -1.477 8.762 1.00 97.81 198 MET A CA 1
ATOM 1642 C C . MET A 1 198 ? -0.876 -1.242 9.614 1.00 97.81 198 MET A C 1
ATOM 1644 O O . MET A 1 198 ? 0.063 -0.564 9.188 1.00 97.81 198 MET A O 1
ATOM 1648 N N . PHE A 1 199 ? -0.834 -1.832 10.806 1.00 97.19 199 PHE A N 1
ATOM 1649 C CA . PHE A 1 199 ? 0.397 -1.898 11.590 1.00 97.19 199 PHE A CA 1
ATOM 1650 C C . PHE A 1 199 ? 1.384 -2.861 10.920 1.00 97.19 199 PHE A C 1
ATOM 1652 O O . PHE A 1 199 ? 1.106 -4.046 10.766 1.00 97.19 199 PHE A O 1
ATOM 1659 N N . ASN A 1 200 ? 2.548 -2.361 10.510 1.00 94.25 200 ASN A N 1
ATOM 1660 C CA . ASN A 1 200 ? 3.575 -3.128 9.801 1.00 94.25 200 ASN A CA 1
ATOM 1661 C C . ASN A 1 200 ? 4.899 -3.181 10.588 1.00 94.25 200 ASN A C 1
ATOM 1663 O O . ASN A 1 200 ? 5.987 -3.186 10.016 1.00 94.25 200 ASN A O 1
ATOM 1667 N N . ASN A 1 201 ? 4.807 -3.201 11.917 1.00 93.56 201 ASN A N 1
ATOM 1668 C CA . ASN A 1 201 ? 5.904 -3.338 12.875 1.00 93.56 201 ASN A CA 1
ATOM 1669 C C . ASN A 1 201 ? 5.896 -4.734 13.538 1.00 93.56 201 ASN A C 1
ATOM 1671 O O . ASN A 1 201 ? 4.947 -5.503 13.412 1.00 93.56 201 ASN A O 1
ATOM 1675 N N . VAL A 1 202 ? 6.943 -5.087 14.292 1.00 92.75 202 VAL A N 1
ATOM 1676 C CA . VAL A 1 202 ? 7.047 -6.408 14.949 1.00 92.75 202 VAL A CA 1
ATOM 1677 C C . VAL A 1 202 ? 5.958 -6.647 16.001 1.00 92.75 202 VAL A C 1
ATOM 1679 O O . VAL A 1 202 ? 5.670 -7.794 16.332 1.00 92.75 202 VAL A O 1
ATOM 1682 N N . HIS A 1 203 ? 5.337 -5.580 16.512 1.00 94.31 203 HIS A N 1
ATOM 1683 C CA . HIS A 1 203 ? 4.240 -5.635 17.479 1.00 94.31 203 HIS A CA 1
ATOM 1684 C C . HIS A 1 203 ? 2.852 -5.505 16.828 1.00 94.31 203 HIS A C 1
ATOM 1686 O O . HIS A 1 203 ? 1.882 -5.295 17.551 1.00 94.31 203 HIS A O 1
ATOM 1692 N N . MET A 1 204 ? 2.740 -5.659 15.500 1.00 95.00 204 MET A N 1
ATOM 1693 C CA . MET A 1 204 ? 1.539 -5.328 14.716 1.00 95.00 204 MET A CA 1
ATOM 1694 C C . MET A 1 204 ? 0.216 -5.832 15.302 1.00 95.00 204 MET A C 1
ATOM 1696 O O . MET A 1 204 ? -0.699 -5.041 15.484 1.00 95.00 204 MET A O 1
ATOM 1700 N N . ILE A 1 205 ? 0.122 -7.114 15.680 1.00 94.56 205 ILE A N 1
ATOM 1701 C CA . ILE A 1 205 ? -1.123 -7.687 16.222 1.00 94.56 205 ILE A CA 1
ATOM 1702 C C . ILE A 1 205 ? -1.482 -7.022 17.551 1.00 94.56 205 ILE A C 1
ATOM 1704 O O . ILE A 1 205 ? -2.635 -6.683 17.788 1.00 94.56 205 ILE A O 1
ATOM 1708 N N . ARG A 1 206 ? -0.492 -6.827 18.429 1.00 95.94 206 ARG A N 1
ATOM 1709 C CA . ARG A 1 206 ? -0.723 -6.199 19.730 1.00 95.94 206 ARG A CA 1
ATOM 1710 C C . ARG A 1 206 ? -1.122 -4.735 19.558 1.00 95.94 206 ARG A C 1
ATOM 1712 O O . ARG A 1 206 ? -2.080 -4.322 20.191 1.00 95.94 206 ARG A O 1
ATOM 1719 N N . ASN A 1 207 ? -0.443 -3.984 18.693 1.00 97.12 207 ASN A N 1
ATOM 1720 C CA . ASN A 1 207 ? -0.786 -2.582 18.467 1.00 97.12 207 ASN A CA 1
ATOM 1721 C C . ASN A 1 207 ? -2.145 -2.406 17.779 1.00 97.12 207 ASN A C 1
ATOM 1723 O O . ASN A 1 207 ? -2.864 -1.487 18.148 1.00 97.12 207 ASN A O 1
ATOM 1727 N N . ALA A 1 208 ? -2.537 -3.303 16.870 1.00 96.81 208 ALA A N 1
ATOM 1728 C CA . ALA A 1 208 ? -3.883 -3.308 16.300 1.00 96.81 208 ALA A CA 1
ATOM 1729 C C . ALA A 1 208 ? -4.958 -3.512 17.380 1.00 96.81 208 ALA A C 1
ATOM 1731 O O . ALA A 1 208 ? -5.919 -2.750 17.447 1.00 96.81 208 ALA A O 1
ATOM 1732 N N . LEU A 1 209 ? -4.773 -4.492 18.272 1.00 96.06 209 LEU A N 1
ATOM 1733 C CA . LEU A 1 209 ? -5.714 -4.753 19.368 1.00 96.06 209 LEU A CA 1
ATOM 1734 C C . LEU A 1 209 ? -5.765 -3.595 20.376 1.00 96.06 209 LEU A C 1
ATOM 1736 O O . LEU A 1 209 ? -6.851 -3.134 20.705 1.00 96.06 209 LEU A O 1
ATOM 1740 N N . GLU A 1 210 ? -4.609 -3.081 20.805 1.00 96.31 210 GLU A N 1
ATOM 1741 C CA . GLU A 1 210 ? -4.522 -1.926 21.713 1.00 96.31 210 GLU A CA 1
ATOM 1742 C C . GLU A 1 210 ? -5.171 -0.675 21.094 1.00 96.31 210 GLU A C 1
ATOM 1744 O O . GLU A 1 210 ? -5.849 0.080 21.791 1.00 96.31 210 GLU A O 1
ATOM 1749 N N . PHE A 1 211 ? -5.018 -0.467 19.780 1.00 96.00 211 PHE A N 1
ATOM 1750 C CA . PHE A 1 211 ? -5.666 0.637 19.074 1.00 96.00 211 PHE A CA 1
ATOM 1751 C C . PHE A 1 211 ? -7.186 0.466 19.017 1.00 96.00 211 PHE A C 1
ATOM 1753 O O . PHE A 1 211 ? -7.922 1.419 19.259 1.00 96.00 211 PHE A O 1
ATOM 1760 N N . LYS A 1 212 ? -7.681 -0.748 18.764 1.00 93.50 212 LYS A N 1
ATOM 1761 C CA . LYS A 1 212 ? -9.122 -1.029 18.800 1.00 93.50 212 LYS A CA 1
ATOM 1762 C C . LYS A 1 212 ? -9.717 -0.814 20.191 1.00 93.50 212 LYS A C 1
ATOM 1764 O O . LYS A 1 212 ? -10.720 -0.119 20.315 1.00 93.50 212 LYS A O 1
ATOM 1769 N N . GLU A 1 213 ? -9.065 -1.322 21.233 1.00 93.81 213 GLU A N 1
ATOM 1770 C CA . GLU A 1 213 ? -9.465 -1.087 22.628 1.00 93.81 213 GLU A CA 1
ATOM 1771 C C . GLU A 1 213 ? -9.450 0.411 22.979 1.00 93.81 213 GLU A C 1
ATOM 1773 O O . GLU A 1 213 ? -10.287 0.901 23.740 1.00 93.81 213 GLU A O 1
ATOM 1778 N N . TYR A 1 214 ? -8.502 1.166 22.421 1.00 94.50 214 TYR A N 1
ATOM 1779 C CA . TYR A 1 214 ? -8.455 2.618 22.555 1.00 94.50 214 TYR A CA 1
ATOM 1780 C C . TYR A 1 214 ? -9.668 3.302 21.894 1.00 94.50 214 TYR A C 1
ATOM 1782 O O . TYR A 1 214 ? -10.305 4.148 22.525 1.00 94.50 214 TYR A O 1
ATOM 1790 N N . LEU A 1 215 ? -10.042 2.903 20.670 1.00 92.88 215 LEU A N 1
ATOM 1791 C CA . LEU A 1 215 ? -11.229 3.423 19.975 1.00 92.88 215 LEU A CA 1
ATOM 1792 C C . LEU A 1 215 ? -12.530 3.100 20.726 1.00 92.88 215 LEU A C 1
ATOM 1794 O O . LEU A 1 215 ? -13.386 3.969 20.875 1.00 92.88 215 LEU A O 1
ATOM 1798 N N . GLU A 1 216 ? -12.671 1.881 21.251 1.00 90.69 216 GLU A N 1
ATOM 1799 C CA . GLU A 1 216 ? -13.852 1.464 22.019 1.00 90.69 216 GLU A CA 1
ATOM 1800 C C . GLU A 1 216 ? -14.031 2.290 23.303 1.00 90.69 216 GLU A C 1
ATOM 1802 O O . GLU A 1 216 ? -15.148 2.694 23.645 1.00 90.69 216 GLU A O 1
ATOM 1807 N N . ARG A 1 217 ? -12.929 2.610 23.998 1.00 91.62 217 ARG A N 1
ATOM 1808 C CA . ARG A 1 217 ? -12.958 3.450 25.206 1.00 91.62 217 ARG A CA 1
ATOM 1809 C C . ARG A 1 217 ? -13.350 4.898 24.929 1.00 91.62 217 ARG A C 1
ATOM 1811 O O . ARG A 1 217 ? -13.965 5.514 25.798 1.00 91.62 217 ARG A O 1
ATOM 1818 N N . ARG A 1 218 ? -13.054 5.435 23.739 1.00 86.25 218 ARG A N 1
ATOM 1819 C CA . ARG A 1 218 ? -13.275 6.851 23.381 1.00 86.25 218 ARG A CA 1
ATOM 1820 C C . ARG A 1 218 ? -14.762 7.278 23.319 1.00 86.25 218 ARG A C 1
ATOM 1822 O O . ARG A 1 218 ? -15.027 8.461 23.152 1.00 86.25 218 ARG A O 1
ATOM 1829 N N . HIS A 1 219 ? -15.721 6.369 23.555 1.00 64.12 219 HIS A N 1
ATOM 1830 C CA . HIS A 1 219 ? -17.181 6.580 23.460 1.00 64.12 219 HIS A CA 1
ATOM 1831 C C . HIS A 1 219 ? -17.661 6.914 22.026 1.00 64.12 219 HIS A C 1
ATOM 1833 O O . HIS A 1 219 ? -16.897 7.344 21.169 1.00 64.12 219 HIS A O 1
ATOM 1839 N N . LYS A 1 220 ? -18.940 6.614 21.734 1.00 57.56 220 LYS A N 1
ATOM 1840 C CA . LYS A 1 220 ? -19.547 6.584 20.382 1.00 57.56 220 LYS A CA 1
ATOM 1841 C C . LYS A 1 220 ? -19.195 7.820 19.538 1.00 57.56 220 LYS A C 1
ATOM 1843 O O . LYS A 1 220 ? -19.629 8.920 19.860 1.00 57.56 220 LYS A O 1
ATOM 1848 N N . GLY A 1 221 ? -18.480 7.611 18.432 1.00 66.31 221 GLY A N 1
ATOM 1849 C CA . GLY A 1 221 ? -18.124 8.674 17.484 1.00 66.31 221 GLY A CA 1
ATOM 1850 C C . GLY A 1 221 ? -16.811 8.454 16.732 1.00 66.31 221 GLY A C 1
ATOM 1851 O O . GLY A 1 221 ? -16.532 9.193 15.795 1.00 66.31 221 GLY A O 1
ATOM 1852 N N . SER A 1 222 ? -16.007 7.451 17.103 1.00 71.12 222 SER A N 1
ATOM 1853 C CA . SER A 1 222 ? -14.842 7.080 16.298 1.00 71.12 222 SER A CA 1
ATOM 1854 C C . SER A 1 222 ? -15.275 6.622 14.902 1.00 71.12 222 SER A C 1
ATOM 1856 O O . SER A 1 222 ? -16.226 5.839 14.798 1.00 71.12 222 SER A O 1
ATOM 1858 N N . PRO A 1 223 ? -14.600 7.091 13.839 1.00 82.75 223 PRO A N 1
ATOM 1859 C CA . PRO A 1 223 ? -14.937 6.680 12.489 1.00 82.75 223 PRO A CA 1
ATOM 1860 C C . PRO A 1 223 ? -14.703 5.173 12.313 1.00 82.75 223 PRO A C 1
ATOM 1862 O O . PRO A 1 223 ? -13.926 4.576 13.067 1.00 82.75 223 PRO A O 1
ATOM 1865 N N . PRO A 1 224 ? -15.358 4.524 11.337 1.00 89.19 224 PRO A N 1
ATOM 1866 C CA . PRO A 1 224 ? -15.158 3.105 11.086 1.00 89.19 224 PRO A CA 1
ATOM 1867 C C . PRO A 1 224 ? -13.692 2.807 10.736 1.00 89.19 224 PRO A C 1
ATOM 1869 O O . PRO A 1 224 ? -13.123 3.405 9.820 1.00 89.19 224 PRO A O 1
ATOM 1872 N N . VAL A 1 225 ? -13.082 1.856 11.447 1.00 93.50 225 VAL A N 1
ATOM 1873 C CA . VAL A 1 225 ? -11.688 1.434 11.244 1.00 93.50 225 VAL A CA 1
ATOM 1874 C C . VAL A 1 225 ? -11.614 -0.077 11.035 1.00 93.50 225 VAL A C 1
ATOM 1876 O O . VAL A 1 225 ? -12.249 -0.844 11.7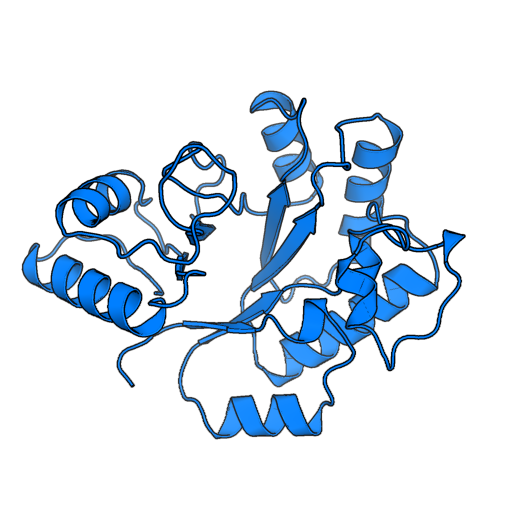56 1.00 93.50 225 VAL A O 1
ATOM 1879 N N . ARG A 1 226 ? -10.794 -0.497 10.068 1.00 95.69 226 ARG A N 1
ATOM 1880 C CA . ARG A 1 226 ? -10.273 -1.859 9.907 1.00 95.69 226 ARG A CA 1
ATOM 1881 C C . ARG A 1 226 ? -8.794 -1.855 10.300 1.00 95.69 226 ARG A C 1
ATOM 1883 O O . ARG A 1 226 ? -7.993 -1.242 9.589 1.00 95.69 226 ARG A O 1
ATOM 1890 N N . ALA A 1 227 ? -8.450 -2.513 11.407 1.00 92.81 227 ALA A N 1
ATOM 1891 C CA . ALA A 1 227 ? -7.082 -2.621 11.928 1.00 92.81 227 ALA A CA 1
ATOM 1892 C C . ALA A 1 227 ? -6.700 -4.066 12.273 1.00 92.81 227 ALA A C 1
ATOM 1894 O O . ALA A 1 227 ? -7.614 -4.872 12.586 1.00 92.81 227 ALA A O 1
#

Secondary structure (DSSP, 8-state):
----EEEE-HHHHSPPPHHHHHHHHHH--SEEEEEPPHHHHS-TTSGGGGG--S----GGG-STT--SHHHHHHHHHHHHHHHHHT-SEEEEE--TT----HHHHHHHHHHHTT--TTSEEEEE--SSS--HHHHHHHHHHH--EEEE-TTTS---SSSEEEEE--SSSSS--TT----HHHHHHHHHH--SS-EEEEE-STTHHHHHHHHHHHHHHT-S-PPPEE-

Radius of gyration: 17.27 Å; Cα contacts (8 Å, |Δi|>4): 413; chains: 1; bounding box: 38×42×46 Å

Nearest PDB structures (foldseek):
  1p0k-assembly1_A  TM=3.937E-01  e=3.246E-01  Bacillus subtilis
  8j5r-assembly1_D  TM=2.994E-01  e=1.669E+00  Mycobacterium tuberculosis H37Rv
  4v5s-assembly2_CZ  TM=3.944E-01  e=4.013E+00  Thermus thermophilus HB8
  4lbv-assembly1_A  TM=4.098E-01  e=9.649E+00  Thermus thermophilus
  2bvn-assembly2_B  TM=3.146E-01  e=5.376E+00  Escherichia coli BL21

Sequence (227 aa):
MGVDVMEVQQTFYDLVSESTATRMRREFPFEFTVKASQVITHEITSPTYRRTKKFVGRPENYGRFKVNRDTERALEYTLKVAKVLNASVVVFQTPPSFHPTEENLRSMKEFSTLLDRSFLYAWEHRGEGWSDELVSRVLSETGFLHAVDPFRRRSLSSLKYYRLHGIGDKEVNYRYRYTEQDFEVLVNALGEDLNYVMFNNVHMIRNALEFKEYLERRHKGSPPVRA

Foldseek 3Di:
DPAAEDEAELLQQEQDDLVNLLVCLVPDPHAYEYEAHQQQAPQPPDPSNVRYDPQDDDSVSGHLLADDDRNLVSVVRRVSSCVSNVHAEYEYEHEQPREPDPSSLVSLLVSLVSDDPSYAYAYHYNHPPDDPVNVLVSCVSNVHFHEEALLVDAGPDLAARYEHQADDDDPHDQAHDDDLVVLVSVQVRDHQEEYEHQDPHPCGVVNSVVSVVSQVVVPPDRHHYRD

InterPro domains:
  IPR002763 Protein of unknown function DUF72 [PF01904] (4-213)
  IPR002763 Protein of unknown function DUF72 [PTHR30348] (4-224)
  IPR036520 UPF0759 superfamily [G3DSA:3.20.20.410] (2-218)
  IPR036520 UPF0759 superfamily [SSF117396] (4-215)

Solvent-accessible surface area (backbone atoms only — not comparable to full-atom values): 12312 Å² total; per-residue (Å²): 130,92,57,47,44,47,73,41,59,61,40,27,43,29,80,71,53,67,70,58,32,43,48,49,45,73,76,44,95,49,46,31,28,32,33,42,27,38,48,28,33,35,44,64,86,43,82,65,51,84,61,41,79,72,74,85,73,60,64,90,50,32,10,58,31,41,81,47,76,53,18,51,51,36,48,52,54,40,49,52,44,31,59,58,40,62,28,53,38,40,34,44,60,39,43,58,87,53,46,83,40,74,68,41,54,49,20,43,47,59,38,42,74,75,59,67,88,84,46,47,41,29,40,28,79,55,25,61,83,68,44,73,68,56,48,52,49,51,29,67,71,46,66,38,33,38,30,35,35,72,93,79,41,84,69,86,36,77,56,36,36,34,47,39,31,37,80,64,97,50,94,60,25,41,83,43,74,83,48,72,70,53,46,53,55,51,58,75,66,57,40,80,52,64,28,38,46,42,58,62,25,81,47,22,72,60,47,35,46,55,47,50,56,50,52,66,69,70,48,96,78,70,47,51,72,37,45

Organism: NCBI:txid1670455